Protein AF-A0A7S0Q395-F1 (afdb_monomer_lite)

Radius of gyration: 17.92 Å; chains: 1; bounding box: 39×46×55 Å

InterPro domains:
  IPR015943 WD40/YVTN repeat-like-containing domain superfamily [G3DSA:2.130.10.10] (17-261)
  IPR036322 WD40-repeat-containing domain superfamily [SSF50978] (19-258)

Sequence (261 aa):
PGPAVCPPPRSIEPEWAYAVACADGVRLFSLAGETVRELSSRCIVRSLSAFGSWVAAAGMEGCVELWDVVDPRHASANGGARPYGTLNGYCGSDGYSLSWRSDGGGLAVSGKRAAIFDFTASNPPHPYRPKNTTPARVGQPDTVPRICMNASNGAHLVAWAPCHGPESIECSDSISSKLATVDNEGVVRLWQPHRLPLRKGGNGNPAQPERMKPQFYTFPTQDGMHPSGDAVKACALMWLQEDVFAVAYVTGDIVAWRPGS

Organism: NCBI:txid221442

Structure (mmCIF, N/CA/C/O backbone):
data_AF-A0A7S0Q395-F1
#
_entry.id   AF-A0A7S0Q395-F1
#
loop_
_atom_site.group_PDB
_atom_site.id
_atom_site.type_symbol
_atom_site.label_atom_id
_atom_site.label_alt_id
_atom_site.label_comp_id
_atom_site.label_asym_id
_atom_site.label_entity_id
_atom_site.label_seq_id
_atom_site.pdbx_PDB_ins_code
_atom_site.Cartn_x
_atom_site.Cartn_y
_atom_site.Cartn_z
_atom_site.occupancy
_atom_site.B_iso_or_equiv
_atom_site.auth_seq_id
_atom_site.auth_comp_id
_atom_site.auth_asym_id
_atom_site.auth_atom_id
_atom_site.pdbx_PDB_model_num
ATOM 1 N N . PRO A 1 1 ? 9.979 16.224 1.238 1.00 49.94 1 PRO A N 1
ATOM 2 C CA . PRO A 1 1 ? 8.864 15.286 0.963 1.00 49.94 1 PRO A CA 1
ATOM 3 C C . PRO A 1 1 ? 7.655 15.699 1.806 1.00 49.94 1 PRO A C 1
ATOM 5 O O . PRO A 1 1 ? 7.805 15.847 3.015 1.00 49.94 1 PRO A O 1
ATOM 8 N N . GLY A 1 2 ? 6.521 15.984 1.158 1.00 56.50 2 GLY A N 1
ATOM 9 C CA . GLY A 1 2 ? 5.272 16.289 1.862 1.00 56.50 2 GLY A CA 1
ATOM 10 C C . GLY A 1 2 ? 4.776 15.089 2.682 1.00 56.50 2 GLY A C 1
ATOM 11 O O . GLY A 1 2 ? 5.304 13.984 2.514 1.00 56.50 2 GLY A O 1
ATOM 12 N N . PRO A 1 3 ? 3.807 15.293 3.588 1.00 76.25 3 PRO A N 1
ATOM 13 C CA . PRO A 1 3 ? 3.242 14.201 4.368 1.00 76.25 3 PRO A CA 1
ATOM 14 C C . PRO A 1 3 ? 2.568 13.187 3.439 1.00 76.25 3 PRO A C 1
ATOM 16 O O . PRO A 1 3 ? 1.919 13.564 2.463 1.00 76.25 3 PRO A O 1
ATOM 19 N N . ALA A 1 4 ? 2.732 11.897 3.732 1.00 86.62 4 ALA A N 1
ATOM 20 C CA . ALA A 1 4 ? 1.982 10.860 3.037 1.00 86.62 4 ALA A CA 1
ATOM 21 C C . ALA A 1 4 ? 0.497 10.991 3.380 1.00 86.62 4 ALA A C 1
ATOM 23 O O . ALA A 1 4 ? 0.152 11.217 4.540 1.00 86.62 4 ALA A O 1
ATOM 24 N N . VAL A 1 5 ? -0.365 10.840 2.379 1.00 91.38 5 VAL A N 1
ATOM 25 C CA . VAL A 1 5 ? -1.818 10.939 2.528 1.00 91.38 5 VAL A CA 1
ATOM 26 C C . VAL A 1 5 ? -2.464 9.772 1.798 1.00 91.38 5 VAL A C 1
ATOM 28 O O . VAL A 1 5 ? -2.014 9.405 0.712 1.00 91.38 5 VAL A O 1
ATOM 31 N N . CYS A 1 6 ? -3.523 9.201 2.366 1.00 90.81 6 CYS A N 1
ATOM 32 C CA . CYS A 1 6 ? -4.393 8.283 1.638 1.00 90.81 6 CYS A CA 1
ATOM 33 C C . CYS A 1 6 ? -5.876 8.572 1.921 1.00 90.81 6 CYS A C 1
ATOM 35 O O . CYS A 1 6 ? -6.217 9.060 3.004 1.00 90.81 6 CYS A O 1
ATOM 37 N N . PRO A 1 7 ? -6.767 8.303 0.952 1.00 88.81 7 PRO A N 1
ATOM 38 C CA . PRO A 1 7 ? -8.202 8.353 1.182 1.00 88.81 7 PRO A CA 1
ATOM 39 C C . PRO A 1 7 ? -8.667 7.125 1.980 1.00 88.81 7 PRO A C 1
ATOM 41 O O . PRO A 1 7 ? -7.955 6.116 2.048 1.00 88.81 7 PRO A O 1
ATOM 44 N N . PRO A 1 8 ? -9.880 7.172 2.542 1.00 85.00 8 PRO A N 1
ATOM 45 C CA . PRO A 1 8 ? -10.505 6.017 3.133 1.00 85.00 8 PRO A CA 1
ATOM 46 C C . PRO A 1 8 ? -10.894 4.987 2.073 1.00 85.00 8 PRO A C 1
ATOM 48 O O . PRO A 1 8 ? -11.027 5.300 0.883 1.00 85.00 8 PRO A O 1
ATOM 51 N N . PRO A 1 9 ? -11.096 3.736 2.498 1.00 78.94 9 PRO A N 1
ATOM 52 C CA . PRO A 1 9 ? -11.604 2.700 1.621 1.00 78.94 9 PRO A CA 1
ATOM 53 C C . PRO A 1 9 ? -12.997 3.027 1.094 1.00 78.94 9 PRO A C 1
ATOM 55 O O . PRO A 1 9 ? -13.858 3.521 1.812 1.00 78.94 9 PRO A O 1
ATOM 58 N N . ARG A 1 10 ? -13.234 2.679 -0.173 1.00 67.19 10 ARG A N 1
ATOM 59 C CA . ARG A 1 10 ? -14.468 3.007 -0.906 1.00 67.19 10 ARG A CA 1
ATOM 60 C C . ARG A 1 10 ? -15.721 2.253 -0.439 1.00 67.19 10 ARG A C 1
ATOM 62 O O . ARG A 1 10 ? -16.808 2.587 -0.887 1.00 67.19 10 ARG A O 1
ATOM 69 N N . SER A 1 11 ? -15.580 1.212 0.381 1.00 60.56 11 SER A N 1
ATOM 70 C CA . SER A 1 11 ? -16.654 0.251 0.681 1.00 60.56 11 SER A CA 1
ATOM 71 C C . SER A 1 11 ? -17.349 0.461 2.029 1.00 60.56 11 SER A C 1
ATOM 73 O O . SER A 1 11 ? -18.228 -0.318 2.380 1.00 60.56 11 SER A O 1
ATOM 75 N N . ILE A 1 12 ? -16.940 1.461 2.807 1.00 59.12 12 ILE A N 1
ATOM 76 C CA . ILE A 1 12 ? -17.502 1.782 4.124 1.00 59.12 12 ILE A CA 1
ATOM 77 C C . ILE A 1 12 ? -17.735 3.289 4.112 1.00 59.12 12 ILE A C 1
ATOM 79 O O . ILE A 1 12 ? -16.834 3.990 3.668 1.00 59.12 12 ILE A O 1
ATOM 83 N N . GLU A 1 13 ? -18.893 3.788 4.564 1.00 62.34 13 GLU A N 1
ATOM 84 C CA . GLU A 1 13 ? -19.010 5.203 4.947 1.00 62.34 13 GLU A CA 1
ATOM 85 C C . GLU A 1 13 ? -18.091 5.409 6.149 1.00 62.34 13 GLU A C 1
ATOM 87 O O . GLU A 1 13 ? -18.431 5.010 7.266 1.00 62.34 13 GLU A O 1
ATOM 92 N N . PRO A 1 14 ? -16.864 5.891 5.937 1.00 67.75 14 PRO A N 1
ATOM 93 C CA . PRO A 1 14 ? -15.867 5.847 6.974 1.00 67.75 14 PRO A CA 1
ATOM 94 C C . PRO A 1 14 ? -16.113 7.050 7.877 1.00 67.75 14 PRO A C 1
ATOM 96 O O . PRO A 1 14 ? -16.384 8.153 7.407 1.00 67.75 14 PRO A O 1
ATOM 99 N N . GLU A 1 15 ? -15.941 6.877 9.186 1.00 80.25 15 GLU A N 1
ATOM 100 C CA . GLU A 1 15 ? -15.981 8.004 10.131 1.00 80.25 15 GLU A CA 1
ATOM 101 C C . GLU A 1 15 ? -14.891 9.062 9.836 1.00 80.25 15 GLU A C 1
ATOM 103 O O . GLU A 1 15 ? -14.875 10.130 10.439 1.00 80.25 15 GLU A O 1
ATOM 108 N N . TRP A 1 16 ? -13.978 8.777 8.899 1.00 89.19 16 TRP A N 1
ATOM 109 C CA . TRP A 1 16 ? -12.869 9.617 8.464 1.00 89.19 16 TRP A CA 1
ATOM 110 C C . TRP A 1 16 ? -12.810 9.734 6.929 1.00 89.19 16 TRP A C 1
ATOM 112 O O . TRP A 1 16 ? -13.143 8.809 6.198 1.00 89.19 16 TRP A O 1
ATOM 122 N N . ALA A 1 17 ? -12.347 10.878 6.431 1.00 89.62 17 ALA A N 1
ATOM 123 C CA . ALA A 1 17 ? -12.287 11.251 5.019 1.00 89.62 17 ALA A CA 1
ATOM 124 C C . ALA A 1 17 ? -10.876 11.215 4.412 1.00 89.62 17 ALA A C 1
ATOM 126 O O . ALA A 1 17 ? -10.747 11.149 3.191 1.00 89.62 17 ALA A O 1
ATOM 127 N N . TYR A 1 18 ? -9.816 11.281 5.222 1.00 92.88 18 TYR A N 1
ATOM 128 C CA . TYR A 1 18 ? -8.433 11.079 4.775 1.00 92.88 18 TYR A CA 1
ATOM 129 C C . TYR A 1 18 ? -7.501 10.790 5.959 1.00 92.88 18 TYR A C 1
ATOM 131 O O . TYR A 1 18 ? -7.765 11.189 7.094 1.00 92.88 18 TYR A O 1
ATOM 139 N N . ALA A 1 19 ? -6.405 10.087 5.689 1.00 94.62 19 ALA A N 1
ATOM 140 C CA . ALA A 1 19 ? -5.351 9.805 6.653 1.00 94.62 19 ALA A CA 1
ATOM 141 C C . ALA A 1 19 ? -4.089 10.577 6.278 1.00 94.62 19 ALA A C 1
ATOM 143 O O . ALA A 1 19 ? -3.762 10.679 5.096 1.00 94.62 19 ALA A O 1
ATOM 144 N N . VAL A 1 20 ? -3.363 11.086 7.271 1.00 95.38 20 VAL A N 1
ATOM 145 C CA . VAL A 1 20 ? -2.125 11.848 7.073 1.00 95.38 20 VAL A CA 1
ATOM 146 C C . VAL A 1 20 ? -1.026 11.285 7.959 1.00 95.38 20 VAL A C 1
ATOM 148 O O . VAL A 1 20 ? -1.235 11.045 9.148 1.00 95.38 20 VAL A O 1
ATOM 151 N N . ALA A 1 21 ? 0.160 11.110 7.387 1.00 93.25 21 ALA A N 1
ATOM 152 C CA . ALA A 1 21 ? 1.362 10.790 8.136 1.00 93.25 21 ALA A CA 1
ATOM 153 C C . ALA A 1 21 ? 1.828 12.006 8.949 1.00 93.25 21 ALA A C 1
ATOM 155 O O . ALA A 1 21 ? 2.024 13.102 8.418 1.00 93.25 21 ALA A O 1
ATOM 156 N N . CYS A 1 22 ? 2.036 11.791 10.240 1.00 91.25 22 CYS A N 1
ATOM 157 C CA . CYS A 1 22 ? 2.528 12.753 11.214 1.00 91.25 22 CYS A CA 1
ATOM 158 C C . CYS A 1 22 ? 3.851 12.255 11.821 1.00 91.25 22 CYS A C 1
ATOM 160 O O . CYS A 1 22 ? 4.261 11.114 11.613 1.00 91.25 22 CYS A O 1
ATOM 162 N N . ALA A 1 23 ? 4.548 13.116 12.567 1.00 86.81 23 ALA A N 1
ATOM 163 C CA . ALA A 1 23 ? 5.829 12.757 13.187 1.00 86.81 23 ALA A CA 1
ATOM 164 C C . ALA A 1 23 ? 5.705 11.626 14.233 1.00 86.81 23 ALA A C 1
ATOM 166 O O . ALA A 1 23 ? 6.667 10.905 14.477 1.00 86.81 23 ALA A O 1
ATOM 167 N N . ASP A 1 24 ? 4.523 11.483 14.827 1.00 88.06 24 ASP A N 1
ATOM 168 C CA . ASP A 1 24 ? 4.135 10.527 15.869 1.00 88.06 24 ASP A CA 1
ATOM 169 C C . ASP A 1 24 ? 3.300 9.341 15.339 1.00 88.06 24 ASP A C 1
ATOM 171 O O . ASP A 1 24 ? 2.912 8.453 16.105 1.00 88.06 24 ASP A O 1
ATOM 175 N N . GLY A 1 25 ? 3.043 9.296 14.028 1.00 91.38 25 GLY A N 1
ATOM 176 C CA . GLY A 1 25 ? 2.353 8.194 13.365 1.00 91.38 25 GLY A CA 1
ATOM 177 C C . GLY A 1 25 ? 1.387 8.644 12.288 1.00 91.38 25 GLY A C 1
ATOM 178 O O . GLY A 1 25 ? 1.803 9.238 11.297 1.00 91.38 25 GLY A O 1
ATOM 179 N N . VAL A 1 26 ? 0.111 8.302 12.428 1.00 94.31 26 VAL A N 1
ATOM 180 C CA . VAL A 1 26 ? -0.919 8.596 11.426 1.00 94.31 26 VAL A CA 1
ATOM 181 C C . VAL A 1 26 ? -2.137 9.193 12.113 1.00 94.31 26 VAL A C 1
ATOM 183 O O . VAL A 1 26 ? -2.591 8.684 13.134 1.00 94.31 26 VAL A O 1
ATOM 186 N N . ARG A 1 27 ? -2.698 10.256 11.543 1.00 94.06 27 ARG A N 1
ATOM 187 C CA . ARG A 1 27 ? -3.975 10.827 11.986 1.00 94.06 27 ARG A CA 1
ATOM 188 C C . ARG A 1 27 ? -5.043 10.608 10.931 1.00 94.06 27 ARG A C 1
ATOM 190 O O . ARG A 1 27 ? -4.789 10.819 9.746 1.00 94.06 27 ARG A O 1
ATOM 197 N N . LEU A 1 28 ? -6.224 10.191 11.373 1.00 93.50 28 LEU A N 1
ATOM 198 C CA . LEU A 1 28 ? -7.424 10.087 10.551 1.00 93.50 28 LEU A CA 1
ATOM 199 C C . LEU A 1 28 ? -8.263 11.338 10.779 1.00 93.50 28 LEU A C 1
ATOM 201 O O . LEU A 1 28 ? -8.543 11.681 11.928 1.00 93.50 28 LEU A O 1
ATOM 205 N N . PHE A 1 29 ? -8.659 12.001 9.702 1.00 93.19 29 PHE A N 1
ATOM 206 C CA . PHE A 1 29 ? -9.406 13.253 9.750 1.00 93.19 29 PHE A CA 1
ATOM 207 C C . PHE A 1 29 ? -10.795 13.097 9.154 1.00 93.19 29 PHE A C 1
ATOM 209 O O . PHE A 1 29 ? -10.963 12.347 8.197 1.00 93.19 29 PHE A O 1
ATOM 216 N N . SER A 1 30 ? -11.774 13.830 9.676 1.00 91.38 30 SER A N 1
ATOM 217 C CA . SER A 1 30 ? -13.093 13.993 9.061 1.00 91.38 30 SER A CA 1
ATOM 218 C C . SER A 1 30 ? -13.012 14.905 7.831 1.00 91.38 30 SER A C 1
ATOM 220 O O . SER A 1 30 ? -11.994 15.553 7.582 1.00 91.38 30 SER A O 1
ATOM 222 N N . LEU A 1 31 ? -14.102 15.008 7.065 1.00 89.56 31 LEU A N 1
ATOM 223 C CA . LEU A 1 31 ? -14.166 15.944 5.934 1.00 89.56 31 LEU A CA 1
ATOM 224 C C . LEU A 1 31 ? -14.051 17.413 6.385 1.00 89.56 31 LEU A C 1
ATOM 226 O O . LEU A 1 31 ? -13.569 18.252 5.630 1.00 89.56 31 LEU A O 1
ATOM 230 N N . ALA A 1 32 ? -14.452 17.711 7.625 1.00 91.00 32 ALA A N 1
ATOM 231 C CA . ALA A 1 32 ? -14.303 19.029 8.240 1.00 91.00 32 ALA A CA 1
ATOM 232 C C . ALA A 1 32 ? -12.865 19.313 8.728 1.00 91.00 32 ALA A C 1
ATOM 234 O O . ALA A 1 32 ? -12.579 20.423 9.169 1.00 91.00 32 ALA A O 1
ATOM 235 N N . GLY A 1 33 ? -11.959 18.330 8.645 1.00 90.31 33 GLY A N 1
ATOM 236 C CA . GLY A 1 33 ? -10.567 18.454 9.078 1.00 90.31 33 GLY A CA 1
ATOM 237 C C . GLY A 1 33 ? -10.342 18.210 10.570 1.00 90.31 33 GLY A C 1
ATOM 238 O O . GLY A 1 33 ? -9.271 18.520 11.087 1.00 90.31 33 GLY A O 1
ATOM 239 N N . GLU A 1 34 ? -11.323 17.641 11.269 1.00 92.38 34 GLU A N 1
ATOM 240 C CA . GLU A 1 34 ? -11.196 17.278 12.681 1.00 92.38 34 GLU A CA 1
ATOM 241 C C . GLU A 1 34 ? -10.500 15.926 12.822 1.00 92.38 34 GLU A C 1
ATOM 243 O O . GLU A 1 34 ? -10.780 15.001 12.059 1.00 92.38 34 GLU A O 1
ATOM 248 N N . THR A 1 35 ? -9.607 15.784 13.803 1.00 92.69 35 THR A N 1
ATOM 249 C CA . THR A 1 35 ? -8.971 14.493 14.091 1.00 92.69 35 THR A CA 1
ATOM 250 C C . THR A 1 35 ? -10.004 13.528 14.668 1.00 92.69 35 THR A C 1
ATOM 252 O O . THR A 1 35 ? -10.466 13.700 15.792 1.00 92.69 35 THR A O 1
ATOM 255 N N . VAL A 1 36 ? -10.323 12.481 13.912 1.00 91.19 36 VAL A N 1
ATOM 256 C CA . VAL A 1 36 ? -11.233 11.397 14.312 1.00 91.19 36 VAL A CA 1
ATOM 257 C C . VAL A 1 36 ? -10.481 10.358 15.137 1.00 91.19 36 VAL A C 1
ATOM 259 O O . VAL A 1 36 ? -11.011 9.802 16.098 1.00 91.19 36 VAL A O 1
ATOM 262 N N . ARG A 1 37 ? -9.229 10.070 14.759 1.00 90.62 37 ARG A N 1
ATOM 263 C CA . ARG A 1 37 ? -8.403 9.073 15.445 1.00 90.62 37 ARG A CA 1
ATOM 264 C C . ARG A 1 37 ? -6.916 9.323 15.256 1.00 90.62 37 ARG A C 1
ATOM 266 O O . ARG A 1 37 ? -6.476 9.704 14.174 1.00 90.62 37 ARG A O 1
ATOM 273 N N . GLU A 1 38 ? -6.142 9.006 16.287 1.00 92.44 38 GLU A N 1
ATOM 274 C CA . GLU A 1 38 ? -4.683 8.965 16.229 1.00 92.44 38 GLU A CA 1
ATOM 275 C C . GLU A 1 38 ? -4.190 7.517 16.259 1.00 92.44 38 GLU A C 1
ATOM 277 O O . GLU A 1 38 ? -4.616 6.712 17.089 1.00 92.44 38 GLU A O 1
ATOM 282 N N . LEU A 1 39 ? -3.294 7.183 15.339 1.00 92.94 39 LEU A N 1
ATOM 283 C CA . LEU A 1 39 ? -2.652 5.884 15.207 1.00 92.94 39 LEU A CA 1
ATOM 284 C C . LEU A 1 39 ? -1.167 6.080 15.518 1.00 92.94 39 LEU A C 1
ATOM 286 O O . LEU A 1 39 ? -0.419 6.653 14.723 1.00 92.94 39 LEU A O 1
ATOM 290 N N . SER A 1 40 ? -0.743 5.648 16.700 1.00 91.50 40 SER A N 1
ATOM 291 C CA . SER A 1 40 ? 0.634 5.843 17.146 1.00 91.50 40 SER A CA 1
ATOM 292 C C . SER A 1 40 ? 1.572 4.915 16.381 1.00 91.50 40 SER A C 1
ATOM 294 O O . SER A 1 40 ? 1.372 3.698 16.375 1.00 91.50 40 SER A O 1
ATOM 296 N N . SER A 1 41 ? 2.627 5.486 15.805 1.00 89.75 41 SER A N 1
ATOM 297 C CA . SER A 1 41 ? 3.701 4.750 15.138 1.00 89.75 41 SER A CA 1
ATOM 298 C C . SER A 1 41 ? 5.009 4.932 15.891 1.00 89.75 41 SER A C 1
ATOM 300 O O . SER A 1 41 ? 5.249 5.967 16.513 1.00 89.75 41 SER A O 1
ATOM 302 N N . ARG A 1 42 ? 5.890 3.932 15.819 1.00 88.19 42 ARG A N 1
ATOM 303 C CA . ARG A 1 42 ? 7.299 4.114 16.218 1.00 88.19 42 ARG A CA 1
ATOM 304 C C . ARG A 1 42 ? 8.213 4.405 15.033 1.00 88.19 42 ARG A C 1
ATOM 306 O O . ARG A 1 42 ? 9.409 4.603 15.227 1.00 88.19 42 ARG A O 1
ATOM 313 N N . CYS A 1 43 ? 7.658 4.417 13.830 1.00 86.75 43 CYS A N 1
ATOM 314 C CA . CYS A 1 43 ? 8.374 4.664 12.600 1.00 86.75 43 CYS A CA 1
ATOM 315 C C . CYS A 1 43 ? 8.041 6.045 12.039 1.00 86.75 43 CYS A C 1
ATOM 317 O O . CYS A 1 43 ? 6.932 6.555 12.177 1.00 86.75 43 CYS A O 1
ATOM 319 N N . ILE A 1 44 ? 8.995 6.625 11.313 1.00 89.25 44 ILE A N 1
ATOM 320 C CA . ILE A 1 44 ? 8.724 7.801 10.487 1.00 89.25 44 ILE A CA 1
ATOM 321 C C . ILE A 1 44 ? 7.960 7.321 9.256 1.00 89.25 44 ILE A C 1
ATOM 323 O O . ILE A 1 44 ? 8.560 6.707 8.373 1.00 89.25 44 ILE A O 1
ATOM 327 N N . VAL A 1 45 ? 6.653 7.581 9.206 1.00 91.12 45 VAL A N 1
ATOM 328 C CA . VAL A 1 45 ? 5.772 7.143 8.115 1.00 91.12 45 VAL A CA 1
ATOM 329 C C . VAL A 1 45 ? 6.054 7.922 6.825 1.00 91.12 45 VAL A C 1
ATOM 331 O O . VAL A 1 45 ? 6.223 9.142 6.824 1.00 91.12 45 VAL A O 1
ATOM 334 N N . ARG A 1 46 ? 6.115 7.196 5.707 1.00 90.62 46 ARG A N 1
ATOM 335 C CA . ARG A 1 46 ? 6.510 7.686 4.376 1.00 90.62 46 ARG A CA 1
ATOM 336 C C . ARG A 1 46 ? 5.484 7.399 3.290 1.00 90.62 46 ARG A C 1
ATOM 338 O O . ARG A 1 46 ? 5.436 8.135 2.309 1.00 90.62 46 ARG A O 1
ATOM 345 N N . SER A 1 47 ? 4.662 6.373 3.478 1.00 92.12 47 SER A N 1
ATOM 346 C CA . SER A 1 47 ? 3.577 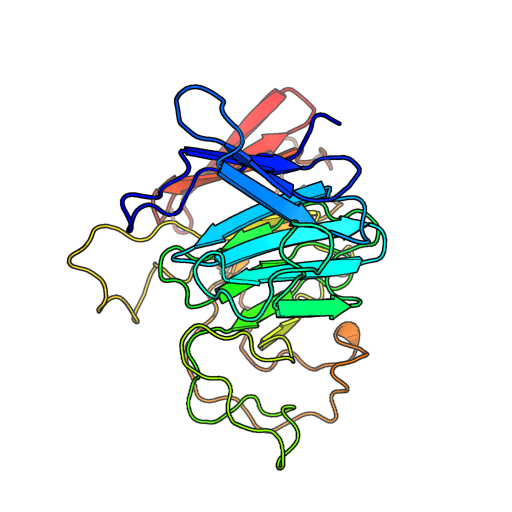6.014 2.571 1.00 92.12 47 SER A CA 1
ATOM 347 C C . SER A 1 47 ? 2.401 5.446 3.359 1.00 92.12 47 SER A C 1
ATOM 349 O O . SER A 1 47 ? 2.601 4.831 4.408 1.00 92.12 47 SER A O 1
ATOM 351 N N . LEU A 1 48 ? 1.190 5.659 2.847 1.00 94.00 48 LEU A N 1
ATOM 352 C CA . LEU A 1 48 ? -0.063 5.207 3.440 1.00 94.00 48 LEU A CA 1
ATOM 353 C C . LEU A 1 48 ? -0.934 4.533 2.385 1.00 94.00 48 LEU A C 1
ATOM 355 O O . LEU A 1 48 ? -0.965 4.953 1.231 1.00 94.00 48 LEU A O 1
ATOM 359 N N . SER A 1 49 ? -1.687 3.524 2.804 1.00 92.56 49 SER A N 1
ATOM 360 C CA . SER A 1 49 ? -2.727 2.894 1.992 1.00 92.56 49 SER A CA 1
ATOM 361 C C . SER A 1 49 ? -3.804 2.317 2.909 1.00 92.56 49 SER A C 1
ATOM 363 O O . SER A 1 49 ? -3.487 1.877 4.013 1.00 92.56 49 SER A O 1
ATOM 365 N N . ALA A 1 50 ? -5.065 2.303 2.477 1.00 90.75 50 ALA A N 1
ATOM 366 C CA . ALA A 1 50 ? -6.176 1.820 3.295 1.00 90.75 50 ALA A CA 1
ATOM 367 C C . ALA A 1 50 ? -7.129 0.909 2.508 1.00 90.75 50 ALA A C 1
ATOM 369 O O . ALA A 1 50 ? -7.384 1.135 1.324 1.00 90.75 50 ALA A O 1
ATOM 370 N N . PHE A 1 51 ? -7.664 -0.109 3.182 1.00 86.62 51 PHE A N 1
ATOM 371 C CA . PHE A 1 51 ? -8.682 -1.019 2.657 1.00 86.62 51 PHE A CA 1
ATOM 372 C C . PHE A 1 51 ? -9.606 -1.512 3.782 1.00 86.62 51 PHE A C 1
ATOM 374 O O . PHE A 1 51 ? -9.123 -1.991 4.803 1.00 86.62 51 PHE A O 1
ATOM 381 N N . GLY A 1 52 ? -10.930 -1.468 3.600 1.00 84.31 52 GLY A N 1
ATOM 382 C CA . GLY A 1 52 ? -11.892 -1.883 4.629 1.00 84.31 52 GLY A CA 1
ATOM 383 C C . GLY A 1 52 ? -11.685 -1.152 5.964 1.00 84.31 52 GLY A C 1
ATOM 384 O O . GLY A 1 52 ? -11.744 0.066 6.028 1.00 84.31 52 GLY A O 1
ATOM 385 N N . SER A 1 53 ? -11.421 -1.870 7.051 1.00 85.62 53 SER A N 1
ATOM 386 C CA . SER A 1 53 ? -11.038 -1.242 8.326 1.00 85.62 53 SER A CA 1
ATOM 387 C C . SER A 1 53 ? -9.526 -1.080 8.502 1.00 85.62 53 SER A C 1
ATOM 389 O O . SER A 1 53 ? -9.071 -0.633 9.550 1.00 85.62 53 SER A O 1
ATOM 391 N N . TRP A 1 54 ? -8.720 -1.438 7.507 1.00 88.81 54 TRP A N 1
ATOM 392 C CA . TRP A 1 54 ? -7.272 -1.441 7.628 1.00 88.81 54 TRP A CA 1
ATOM 393 C C . TRP A 1 54 ? -6.646 -0.160 7.111 1.00 88.81 54 TRP A C 1
ATOM 395 O O . TRP A 1 54 ? -6.903 0.274 5.988 1.00 88.81 54 TRP A O 1
ATOM 405 N N . VAL A 1 55 ? -5.733 0.381 7.909 1.00 92.38 55 VAL A N 1
ATOM 406 C CA . VAL A 1 55 ? -4.741 1.365 7.478 1.00 92.38 55 VAL A CA 1
ATOM 407 C C . VAL A 1 55 ? -3.375 0.691 7.528 1.00 92.38 55 VAL A C 1
ATOM 409 O O . VAL A 1 55 ? -3.031 0.033 8.508 1.00 92.38 55 VAL A O 1
ATOM 412 N N . ALA A 1 56 ? -2.603 0.840 6.457 1.00 92.88 56 ALA A N 1
ATOM 413 C CA . ALA A 1 56 ? -1.223 0.396 6.361 1.00 92.88 56 ALA A CA 1
ATOM 414 C C . ALA A 1 56 ? -0.302 1.604 6.201 1.00 92.88 56 ALA A C 1
ATOM 416 O O . ALA A 1 56 ? -0.573 2.490 5.386 1.00 92.88 56 ALA A O 1
ATOM 417 N N . ALA A 1 57 ? 0.804 1.604 6.938 1.00 93.00 57 ALA A N 1
ATOM 418 C CA . ALA A 1 57 ? 1.850 2.609 6.830 1.00 93.00 57 ALA A CA 1
ATOM 419 C C . ALA A 1 57 ? 3.204 1.949 6.605 1.00 93.00 57 ALA A C 1
ATOM 421 O O . ALA A 1 57 ? 3.564 1.011 7.313 1.00 93.00 57 ALA A O 1
ATOM 422 N N . ALA A 1 58 ? 3.966 2.463 5.645 1.00 90.38 58 ALA A N 1
ATOM 423 C CA . ALA A 1 58 ? 5.362 2.097 5.459 1.00 90.38 58 ALA A CA 1
ATOM 424 C C . ALA A 1 58 ? 6.201 3.228 6.016 1.00 90.38 58 ALA A C 1
ATOM 426 O O . ALA A 1 58 ? 5.975 4.400 5.691 1.00 90.38 58 ALA A O 1
ATOM 427 N N . GLY A 1 59 ? 7.150 2.869 6.865 1.00 87.25 59 GLY A N 1
ATOM 428 C CA . GLY A 1 59 ? 8.065 3.807 7.476 1.00 87.25 59 GLY A CA 1
ATOM 429 C C . GLY A 1 59 ? 9.505 3.595 7.041 1.00 87.25 59 GLY A C 1
ATOM 430 O O . GLY A 1 59 ? 9.838 2.682 6.284 1.00 87.25 59 GLY A O 1
ATOM 431 N N . MET A 1 60 ? 10.376 4.465 7.542 1.00 83.88 60 MET A N 1
ATOM 432 C CA . MET A 1 60 ? 11.822 4.242 7.494 1.00 83.88 60 MET A CA 1
ATOM 433 C C . MET A 1 60 ? 12.207 2.921 8.184 1.00 83.88 60 MET A C 1
ATOM 435 O O . MET A 1 60 ? 11.411 2.327 8.908 1.00 83.88 60 MET A O 1
ATOM 439 N N . GLU A 1 61 ? 13.433 2.449 7.955 1.00 78.19 61 GLU A N 1
ATOM 440 C CA . GLU A 1 61 ? 13.956 1.194 8.535 1.00 78.19 61 GLU A CA 1
ATOM 441 C C . GLU A 1 61 ? 13.211 -0.086 8.115 1.00 78.19 61 GLU A C 1
ATOM 443 O O . GLU A 1 61 ? 13.370 -1.152 8.712 1.00 78.19 61 GLU A O 1
ATOM 448 N N . GLY A 1 62 ? 12.420 -0.021 7.044 1.00 79.56 62 GLY A N 1
ATOM 449 C CA . GLY A 1 62 ? 11.813 -1.213 6.467 1.00 79.56 62 GLY A CA 1
ATOM 450 C C . GLY A 1 62 ? 10.593 -1.747 7.221 1.00 79.56 62 GLY A C 1
ATOM 451 O O . GLY A 1 62 ? 10.215 -2.904 7.001 1.00 79.56 62 GLY A O 1
ATOM 452 N N . CYS A 1 63 ? 9.998 -0.947 8.111 1.00 86.06 63 CYS A N 1
ATOM 453 C CA . CYS A 1 63 ? 8.800 -1.317 8.857 1.00 86.06 63 CYS A CA 1
ATOM 454 C C . CYS A 1 63 ? 7.515 -1.038 8.061 1.00 86.06 63 CYS A C 1
ATOM 456 O O . CYS A 1 63 ? 7.317 0.040 7.498 1.00 86.06 63 CYS A O 1
ATOM 458 N N . VAL A 1 64 ? 6.598 -2.002 8.084 1.00 89.69 64 VAL A N 1
ATOM 459 C CA . VAL A 1 64 ? 5.203 -1.805 7.687 1.00 89.69 64 VAL A CA 1
ATOM 460 C C . VAL A 1 64 ? 4.327 -2.037 8.907 1.00 89.69 64 VAL A C 1
ATOM 462 O O . VAL A 1 64 ? 4.326 -3.125 9.481 1.00 89.69 64 VAL A O 1
ATOM 465 N N . GLU A 1 65 ? 3.600 -1.012 9.323 1.00 91.81 65 GLU A N 1
ATOM 466 C CA . GLU A 1 65 ? 2.656 -1.067 10.434 1.00 91.81 65 GLU A CA 1
ATOM 467 C C . GLU A 1 65 ? 1.223 -1.147 9.905 1.00 91.81 65 GLU A C 1
ATOM 469 O O . GLU A 1 65 ? 0.874 -0.522 8.901 1.00 91.81 65 GLU A O 1
ATOM 474 N N . LEU A 1 66 ? 0.405 -1.959 10.572 1.00 91.94 66 LEU A N 1
ATOM 475 C CA . LEU A 1 66 ? -0.981 -2.215 10.202 1.00 91.94 66 LEU A CA 1
ATOM 476 C C . LEU A 1 66 ? -1.889 -1.903 11.387 1.00 91.94 66 LEU A C 1
ATOM 478 O O . LEU A 1 66 ? -1.641 -2.395 12.488 1.00 91.94 66 LEU A O 1
ATOM 482 N N . TRP A 1 67 ? -2.958 -1.149 11.154 1.00 91.69 67 TRP A N 1
ATOM 483 C CA . TRP A 1 67 ? -4.007 -0.879 12.137 1.00 91.69 67 TRP A CA 1
ATOM 484 C C . TRP A 1 67 ? -5.341 -1.368 11.607 1.00 91.69 67 TRP A C 1
ATOM 486 O O . TRP A 1 67 ? -5.710 -1.027 10.487 1.00 91.69 67 TRP A O 1
ATOM 496 N N . ASP A 1 68 ? -6.071 -2.097 12.443 1.00 89.00 68 ASP A N 1
ATOM 497 C CA . ASP A 1 68 ? -7.505 -2.288 12.269 1.00 89.00 68 ASP A CA 1
ATOM 498 C C . ASP A 1 68 ? -8.222 -1.149 13.009 1.00 89.00 68 ASP A C 1
ATOM 500 O O . ASP A 1 68 ? -8.264 -1.117 14.241 1.00 89.00 68 ASP A O 1
ATOM 504 N N . VAL A 1 69 ? -8.731 -0.167 12.265 1.00 86.00 69 VAL A N 1
ATOM 505 C CA . VAL A 1 69 ? -9.301 1.067 12.823 1.00 86.00 69 VAL A CA 1
ATOM 506 C C . VAL A 1 69 ? -10.704 0.873 13.391 1.00 86.00 69 VAL A C 1
ATOM 508 O O . VAL A 1 69 ? -11.270 1.826 13.913 1.00 86.00 69 VAL A O 1
ATOM 511 N N . VAL A 1 70 ? -11.276 -0.330 13.355 1.00 81.69 70 VAL A N 1
ATOM 512 C CA . VAL A 1 70 ? -12.531 -0.618 14.074 1.00 81.69 70 VAL A CA 1
ATOM 513 C C . VAL A 1 70 ? -12.325 -1.526 15.281 1.00 81.69 70 VAL A C 1
ATOM 515 O O . VAL A 1 70 ? -13.236 -1.651 16.093 1.00 81.69 70 VAL A O 1
ATOM 518 N N . ASP A 1 71 ? -11.138 -2.118 15.454 1.00 78.19 71 ASP A N 1
ATOM 519 C CA . ASP A 1 71 ? -10.849 -3.000 16.585 1.00 78.19 71 ASP A CA 1
ATOM 520 C C . ASP A 1 71 ? -10.408 -2.201 17.830 1.00 78.19 71 ASP A C 1
ATOM 522 O O . ASP A 1 71 ? -9.276 -1.705 17.884 1.00 78.19 71 ASP A O 1
ATOM 526 N N . PRO A 1 72 ? -11.243 -2.107 18.884 1.00 69.19 72 PRO A N 1
ATOM 527 C CA . PRO A 1 72 ? -10.905 -1.345 20.084 1.00 69.19 72 PRO A CA 1
ATOM 528 C C . PRO A 1 72 ? -9.794 -1.997 20.920 1.00 69.19 72 PRO A C 1
ATOM 530 O O . PRO A 1 72 ? -9.220 -1.344 21.792 1.00 69.19 72 PRO A O 1
ATOM 533 N N . ARG A 1 73 ? -9.451 -3.272 20.673 1.00 74.81 73 ARG A N 1
ATOM 534 C CA . ARG A 1 73 ? -8.469 -4.024 21.479 1.00 74.81 73 ARG A CA 1
ATOM 535 C C . ARG A 1 73 ? -7.039 -3.497 21.357 1.00 74.81 73 ARG A C 1
ATOM 537 O O . ARG A 1 73 ? -6.193 -3.875 22.162 1.00 74.81 73 ARG A O 1
ATOM 544 N N . HIS A 1 74 ? -6.772 -2.629 20.383 1.00 70.94 74 HIS A N 1
ATOM 545 C CA . HIS A 1 74 ? -5.451 -2.048 20.139 1.00 70.94 74 HIS A CA 1
ATOM 546 C C . HIS A 1 74 ? -5.344 -0.577 20.573 1.00 70.94 74 HIS A C 1
ATOM 548 O O . HIS A 1 74 ? -4.378 0.101 20.221 1.00 70.94 74 HIS A O 1
ATOM 554 N N . ALA A 1 75 ? -6.295 -0.068 21.363 1.00 70.38 75 ALA A N 1
ATOM 555 C CA . ALA A 1 75 ? -6.182 1.253 21.978 1.00 70.38 75 ALA A CA 1
ATOM 556 C C . ALA A 1 75 ? -4.961 1.328 22.925 1.00 70.38 75 ALA A C 1
ATOM 558 O O . ALA A 1 75 ? -4.748 0.444 23.757 1.00 70.38 75 ALA A O 1
ATOM 559 N N . SER A 1 76 ? -4.131 2.371 22.806 1.00 65.81 76 SER A N 1
ATOM 560 C CA . SER A 1 76 ? -3.058 2.652 23.771 1.00 65.81 76 SER A CA 1
ATOM 561 C C . SER A 1 76 ? -3.616 3.342 25.009 1.00 65.81 76 SER A C 1
ATOM 563 O O . SER A 1 76 ? -4.554 4.133 24.925 1.00 65.81 76 SER A O 1
ATOM 565 N N . ALA A 1 77 ? -2.941 3.149 26.143 1.00 56.72 77 ALA A N 1
ATOM 566 C CA . ALA A 1 77 ? -3.192 3.893 27.378 1.00 56.72 77 ALA A CA 1
ATOM 567 C C . ALA A 1 77 ? -3.057 5.421 27.207 1.00 56.72 77 ALA A C 1
ATOM 569 O O . ALA A 1 77 ? -3.647 6.176 27.970 1.00 56.72 77 ALA A O 1
ATOM 570 N N . ASN A 1 78 ? -2.318 5.872 26.186 1.00 60.97 78 ASN A N 1
ATOM 571 C CA . ASN A 1 78 ? -2.091 7.290 25.890 1.00 60.97 78 ASN A CA 1
ATOM 572 C C . ASN A 1 78 ? -3.107 7.870 24.881 1.00 60.97 78 ASN A C 1
ATOM 574 O O . ASN A 1 78 ? -2.870 8.942 24.339 1.00 60.97 78 ASN A O 1
ATOM 578 N N . GLY A 1 79 ? -4.193 7.153 24.570 1.00 62.59 79 GLY A N 1
ATOM 579 C CA . GLY A 1 79 ? -5.270 7.622 23.686 1.00 62.59 79 GLY A CA 1
ATOM 580 C C . GLY A 1 79 ? -5.107 7.300 22.193 1.00 62.59 79 GLY A C 1
ATOM 581 O O . GLY A 1 79 ? -6.111 7.209 21.495 1.00 62.59 79 GLY A O 1
ATOM 582 N N . GLY A 1 80 ? -3.888 7.050 21.695 1.00 73.81 80 GLY A N 1
ATOM 583 C CA . GLY A 1 80 ? -3.655 6.635 20.298 1.00 73.81 80 GLY A CA 1
ATOM 584 C C . GLY A 1 80 ? -3.756 5.118 20.082 1.00 73.81 80 GLY A C 1
ATOM 585 O O . GLY A 1 80 ? -3.346 4.345 20.938 1.00 73.81 80 GLY A O 1
ATOM 586 N N . ALA A 1 81 ? -4.265 4.629 18.952 1.00 84.31 81 ALA A N 1
ATOM 587 C CA . ALA A 1 81 ? -4.280 3.188 18.667 1.00 84.31 81 ALA A CA 1
ATOM 588 C C . ALA A 1 81 ? -2.881 2.687 18.257 1.00 84.31 81 ALA A C 1
ATOM 590 O O . ALA A 1 81 ? -2.225 3.274 17.395 1.00 84.31 81 ALA A O 1
ATOM 591 N N . ARG A 1 82 ? -2.411 1.592 18.865 1.00 88.38 82 ARG A N 1
ATOM 592 C CA . ARG A 1 82 ? -1.153 0.922 18.489 1.00 88.38 82 ARG A CA 1
ATOM 593 C C . ARG A 1 82 ? -1.387 0.026 17.270 1.00 88.38 82 ARG A C 1
ATOM 595 O O . ARG A 1 82 ? -2.516 -0.425 17.067 1.00 88.38 82 ARG A O 1
ATOM 602 N N . PRO A 1 83 ? -0.348 -0.264 16.471 1.00 89.06 83 PRO A N 1
ATOM 603 C CA . PRO A 1 83 ? -0.497 -1.180 15.352 1.00 89.06 83 PRO A CA 1
ATOM 604 C C . PRO A 1 83 ? -0.916 -2.569 15.842 1.00 89.06 83 PRO A C 1
ATOM 606 O O . PRO A 1 83 ? -0.396 -3.074 16.840 1.00 89.06 83 PRO A O 1
ATOM 609 N N . TYR A 1 84 ? -1.828 -3.190 15.097 1.00 87.31 84 TYR A N 1
ATOM 610 C CA . TYR A 1 84 ? -2.187 -4.603 15.211 1.00 87.31 84 TYR A CA 1
ATOM 611 C C . TYR A 1 84 ? -0.947 -5.490 15.044 1.00 87.31 84 TYR A C 1
ATOM 613 O O . TYR A 1 84 ? -0.745 -6.465 15.766 1.00 87.31 84 TYR A O 1
ATOM 621 N N . GLY A 1 85 ? -0.089 -5.133 14.087 1.00 86.25 85 GLY A N 1
ATOM 622 C CA . GLY A 1 85 ? 1.161 -5.828 13.830 1.00 86.25 85 GLY A CA 1
ATOM 623 C C . GLY A 1 85 ? 2.150 -4.962 13.064 1.00 86.25 85 GLY A C 1
ATOM 624 O O . GLY A 1 85 ? 1.766 -4.063 12.314 1.00 86.25 85 GLY A O 1
ATOM 625 N N . THR A 1 86 ? 3.432 -5.266 13.253 1.00 86.69 86 THR A N 1
ATOM 626 C CA . THR A 1 86 ? 4.541 -4.635 12.534 1.00 86.69 86 THR A CA 1
ATOM 627 C C . THR A 1 86 ? 5.304 -5.698 11.753 1.00 86.69 86 THR A C 1
ATOM 629 O O . THR A 1 86 ? 5.815 -6.662 12.327 1.00 86.69 86 THR A O 1
ATOM 632 N N . LEU A 1 87 ? 5.395 -5.512 10.442 1.00 82.50 87 LEU A N 1
ATOM 633 C CA . LEU A 1 87 ? 6.139 -6.355 9.516 1.00 82.50 87 LEU A CA 1
ATOM 634 C C . LEU A 1 87 ? 7.495 -5.687 9.263 1.00 82.50 87 LEU A C 1
ATOM 636 O O . LEU A 1 87 ? 7.566 -4.637 8.631 1.00 82.50 87 LEU A O 1
ATOM 640 N N . ASN A 1 88 ? 8.575 -6.272 9.781 1.00 80.88 88 ASN A N 1
ATOM 641 C CA . ASN A 1 88 ? 9.912 -5.677 9.707 1.00 80.88 88 ASN A CA 1
ATOM 642 C C . ASN A 1 88 ? 10.729 -6.239 8.539 1.00 80.88 88 ASN A C 1
ATOM 644 O O . ASN A 1 88 ? 10.749 -7.449 8.321 1.00 80.88 88 ASN A O 1
ATOM 648 N N . GLY A 1 89 ? 11.467 -5.365 7.852 1.00 72.44 89 GLY A N 1
ATOM 649 C CA . GLY A 1 89 ? 12.438 -5.736 6.821 1.00 72.44 89 GLY A CA 1
ATOM 650 C C . GLY A 1 89 ? 11.852 -5.947 5.423 1.00 72.44 89 GLY A C 1
ATOM 651 O O . GLY A 1 89 ? 12.515 -6.584 4.601 1.00 72.44 89 GLY A O 1
ATOM 652 N N . TYR A 1 90 ? 10.642 -5.436 5.160 1.00 68.50 90 TYR A N 1
ATOM 653 C CA . TYR A 1 90 ? 9.903 -5.667 3.910 1.00 68.50 90 TYR A CA 1
ATOM 654 C C . TYR A 1 90 ? 9.650 -4.407 3.075 1.00 68.50 90 TYR A C 1
ATOM 656 O O . TYR A 1 90 ? 9.467 -4.535 1.866 1.00 68.50 90 TYR A O 1
ATOM 664 N N . CYS A 1 91 ? 9.715 -3.201 3.655 1.00 68.19 91 CYS A N 1
ATOM 665 C CA . CYS A 1 91 ? 9.956 -2.002 2.852 1.00 68.19 91 CYS A CA 1
ATOM 666 C C . CYS A 1 91 ? 11.459 -1.695 2.793 1.00 68.19 91 CYS A C 1
ATOM 668 O O . CYS A 1 91 ? 12.251 -2.193 3.596 1.00 68.19 91 CYS A O 1
ATOM 670 N N . GLY A 1 92 ? 11.899 -0.937 1.791 1.00 62.38 92 GLY A N 1
ATOM 671 C CA . GLY A 1 92 ? 13.250 -0.377 1.813 1.00 62.38 92 GLY A CA 1
ATOM 672 C C . GLY A 1 92 ? 13.425 0.510 3.050 1.00 62.38 92 GLY A C 1
ATOM 673 O O . GLY A 1 92 ? 12.454 0.855 3.724 1.00 62.38 92 GLY A O 1
ATOM 674 N N . SER A 1 93 ? 14.653 0.943 3.340 1.00 60.94 93 SER A N 1
ATOM 675 C CA . SER A 1 93 ? 14.927 1.922 4.412 1.00 60.94 93 SER A CA 1
ATOM 676 C C . SER A 1 93 ? 14.235 3.281 4.196 1.00 60.94 93 SER A C 1
ATOM 678 O O . SER A 1 93 ? 14.312 4.171 5.035 1.00 60.94 93 SER A O 1
ATOM 680 N N . ASP A 1 94 ? 13.572 3.448 3.060 1.00 67.00 94 ASP A N 1
ATOM 681 C CA . ASP A 1 94 ? 12.990 4.668 2.526 1.00 67.00 94 ASP A CA 1
ATOM 682 C C . ASP A 1 94 ? 11.450 4.722 2.584 1.00 67.00 94 ASP A C 1
ATOM 684 O O . ASP A 1 94 ? 10.887 5.815 2.471 1.00 67.00 94 ASP A O 1
ATOM 688 N N . GLY A 1 95 ? 10.773 3.580 2.776 1.00 66.69 95 GLY A N 1
ATOM 689 C CA . GLY A 1 95 ? 9.315 3.481 2.923 1.00 66.69 95 GLY A CA 1
ATOM 690 C C . GLY A 1 95 ? 8.508 4.043 1.742 1.00 66.69 95 GLY A C 1
ATOM 691 O O . GLY A 1 95 ? 7.438 4.609 1.955 1.00 66.69 95 GLY A O 1
ATOM 692 N N . TYR A 1 96 ? 9.026 3.962 0.510 1.00 80.44 96 TYR A N 1
ATOM 693 C CA . TYR A 1 96 ? 8.547 4.794 -0.605 1.00 80.44 96 TYR A CA 1
ATOM 694 C C . TYR A 1 96 ? 7.088 4.586 -1.031 1.00 80.44 96 TYR A C 1
ATOM 696 O O . TYR A 1 96 ? 6.409 5.569 -1.327 1.00 80.44 96 TYR A O 1
ATOM 704 N N . SER A 1 97 ? 6.604 3.346 -1.123 1.00 87.12 97 SER A N 1
ATOM 705 C CA . SER A 1 97 ? 5.295 3.085 -1.726 1.00 87.12 97 SER A CA 1
ATOM 706 C C . SER A 1 97 ? 4.626 1.836 -1.152 1.00 87.12 97 SER A C 1
ATOM 708 O O . SER A 1 97 ? 5.236 0.774 -1.010 1.00 87.12 97 SER A O 1
ATOM 710 N N . LEU A 1 98 ? 3.342 1.986 -0.835 1.00 90.69 98 LEU A N 1
ATOM 711 C CA . LEU A 1 98 ? 2.417 0.925 -0.466 1.00 90.69 98 LEU A CA 1
ATOM 712 C C . LEU A 1 98 ? 1.196 0.977 -1.374 1.00 90.69 98 LEU A C 1
ATOM 714 O O . LEU A 1 98 ? 0.721 2.056 -1.721 1.00 90.69 98 LEU A O 1
ATOM 718 N N . SER A 1 99 ? 0.637 -0.187 -1.689 1.00 91.06 99 SER A N 1
ATOM 719 C CA . SER A 1 99 ? -0.625 -0.269 -2.420 1.00 91.06 99 SER A CA 1
ATOM 720 C C . SER A 1 99 ? -1.451 -1.445 -1.914 1.00 91.06 99 SER A C 1
ATOM 722 O O . SER A 1 99 ? -0.998 -2.592 -1.938 1.00 91.06 99 SER A O 1
ATOM 724 N N . TRP A 1 100 ? -2.665 -1.159 -1.443 1.00 89.12 100 TRP A N 1
ATOM 725 C CA . TRP A 1 100 ? -3.662 -2.187 -1.152 1.00 89.12 100 TRP A CA 1
ATOM 726 C C . TRP A 1 100 ? -4.367 -2.575 -2.446 1.00 89.12 100 TRP A C 1
ATOM 728 O O . TRP A 1 100 ? -4.723 -1.707 -3.244 1.00 89.12 100 TRP A O 1
ATOM 738 N N . ARG A 1 101 ? -4.594 -3.873 -2.639 1.00 86.94 101 ARG A N 1
ATOM 739 C CA . ARG A 1 101 ? -5.478 -4.349 -3.697 1.00 86.94 101 ARG A CA 1
ATOM 740 C C . ARG A 1 101 ? -6.910 -3.976 -3.333 1.00 86.94 101 ARG A C 1
ATOM 742 O O . ARG A 1 101 ? -7.303 -4.054 -2.169 1.00 86.94 101 ARG A O 1
ATOM 749 N N . SER A 1 102 ? -7.688 -3.576 -4.327 1.00 79.75 102 SER A N 1
ATOM 750 C CA . SER A 1 102 ? -9.043 -3.052 -4.145 1.00 79.75 102 SER A CA 1
ATOM 751 C C . SER A 1 102 ? -10.060 -4.068 -3.621 1.00 79.75 102 SER A C 1
ATOM 753 O O . SER A 1 102 ? -11.132 -3.656 -3.202 1.00 79.75 102 SER A O 1
ATOM 755 N N . ASP A 1 103 ? -9.738 -5.363 -3.615 1.00 76.50 103 ASP A N 1
ATOM 756 C CA . ASP A 1 103 ? -10.545 -6.426 -3.000 1.00 76.50 103 ASP A CA 1
ATOM 757 C C . ASP A 1 103 ? -10.096 -6.779 -1.566 1.00 76.50 103 ASP A C 1
ATOM 759 O O . ASP A 1 103 ? -10.665 -7.674 -0.942 1.00 76.50 103 ASP A O 1
ATOM 763 N N . GLY A 1 104 ? -9.035 -6.146 -1.055 1.00 79.12 104 GLY A N 1
ATOM 764 C CA . GLY A 1 104 ? -8.477 -6.458 0.259 1.00 79.12 104 GLY A CA 1
ATOM 765 C C . GLY A 1 104 ? -7.714 -7.766 0.355 1.00 79.12 104 GLY A C 1
ATOM 766 O O . GLY A 1 104 ? -7.382 -8.203 1.451 1.00 79.12 104 GLY A O 1
ATOM 767 N N . GLY A 1 105 ? -7.449 -8.436 -0.760 1.00 80.12 105 GLY A N 1
ATOM 768 C CA . GLY A 1 105 ? -6.760 -9.718 -0.741 1.00 80.12 105 GLY A CA 1
ATOM 769 C C . GLY A 1 105 ? -5.245 -9.588 -0.620 1.00 80.12 105 GLY A C 1
ATOM 770 O O . GLY A 1 105 ? -4.593 -10.547 -0.212 1.00 80.12 105 GLY A O 1
ATOM 771 N N . GLY A 1 106 ? -4.668 -8.428 -0.946 1.00 84.50 106 GLY A N 1
ATOM 772 C CA . GLY A 1 106 ? -3.221 -8.254 -0.912 1.00 84.50 106 GLY A CA 1
ATOM 773 C C . GLY A 1 106 ? -2.738 -6.830 -0.664 1.00 84.50 106 GLY A C 1
ATOM 774 O O . GLY A 1 106 ? -3.375 -5.859 -1.064 1.00 84.50 106 GLY A O 1
ATOM 775 N N . LEU A 1 107 ? -1.564 -6.728 -0.044 1.00 88.69 107 LEU A N 1
ATOM 776 C CA . LEU A 1 107 ? -0.836 -5.481 0.189 1.00 88.69 107 LEU A CA 1
ATOM 777 C C . LEU A 1 107 ? 0.537 -5.579 -0.474 1.00 88.69 107 LEU A C 1
ATOM 779 O O . LEU A 1 107 ? 1.361 -6.398 -0.064 1.00 88.69 107 LEU A O 1
ATOM 783 N N . ALA A 1 108 ? 0.778 -4.754 -1.492 1.00 89.06 108 ALA A N 1
ATOM 784 C CA . ALA A 1 108 ? 2.085 -4.622 -2.124 1.00 89.06 108 ALA A CA 1
ATOM 785 C C . ALA A 1 108 ? 2.919 -3.562 -1.401 1.00 89.06 108 ALA A C 1
ATOM 787 O O . ALA A 1 108 ? 2.426 -2.484 -1.058 1.00 89.06 108 ALA A O 1
ATOM 788 N N . VAL A 1 109 ? 4.193 -3.880 -1.211 1.00 87.94 109 VAL A N 1
ATOM 789 C CA . VAL A 1 109 ? 5.178 -3.065 -0.504 1.00 87.94 109 VAL A CA 1
ATOM 790 C C . VAL A 1 109 ? 6.391 -2.878 -1.404 1.00 87.94 109 VAL A C 1
ATOM 792 O O . VAL A 1 109 ? 6.942 -3.865 -1.896 1.00 87.94 109 VAL A O 1
ATOM 795 N N . SER A 1 110 ? 6.804 -1.628 -1.629 1.00 86.38 110 SER A N 1
ATOM 796 C CA . SER A 1 110 ? 8.018 -1.304 -2.385 1.00 86.38 110 SER A CA 1
ATOM 797 C C . SER A 1 110 ? 9.275 -1.352 -1.506 1.00 86.38 110 SER A C 1
ATOM 799 O O . SER A 1 110 ? 9.210 -1.297 -0.277 1.00 86.38 110 SER A O 1
ATOM 801 N N . GLY A 1 111 ? 10.446 -1.487 -2.126 1.00 81.25 111 GLY A N 1
ATOM 802 C CA . GLY A 1 111 ? 11.734 -1.538 -1.444 1.00 81.25 111 GLY A CA 1
ATOM 803 C C . GLY A 1 111 ? 12.754 -2.473 -2.085 1.00 81.25 111 GLY A C 1
ATOM 804 O O . GLY A 1 111 ? 12.488 -3.159 -3.072 1.00 81.25 111 GLY A O 1
ATOM 805 N N . LYS A 1 112 ? 13.928 -2.578 -1.448 1.00 75.50 112 LYS A N 1
ATOM 806 C CA . LYS A 1 112 ? 14.946 -3.596 -1.787 1.00 75.50 112 LYS A CA 1
ATOM 807 C C . LYS A 1 112 ? 14.431 -5.027 -1.614 1.00 75.50 112 LYS A C 1
ATOM 809 O O . LYS A 1 112 ? 14.900 -5.937 -2.283 1.00 75.50 112 LYS A O 1
ATOM 814 N N . ARG A 1 113 ? 13.478 -5.214 -0.700 1.00 74.25 113 ARG A N 1
ATOM 815 C CA . ARG A 1 113 ? 12.807 -6.485 -0.402 1.00 74.25 113 ARG A CA 1
ATOM 816 C C . ARG A 1 113 ? 11.314 -6.386 -0.688 1.00 74.25 113 ARG A C 1
ATOM 818 O O . ARG A 1 113 ? 10.505 -6.867 0.100 1.00 74.25 113 ARG A O 1
ATOM 825 N N . ALA A 1 114 ? 10.977 -5.723 -1.795 1.00 78.00 114 ALA A N 1
ATOM 826 C CA . ALA A 1 114 ? 9.601 -5.487 -2.190 1.00 78.00 114 ALA A CA 1
ATOM 827 C C . ALA A 1 114 ? 8.801 -6.795 -2.152 1.00 78.00 114 ALA A C 1
ATOM 829 O O . ALA A 1 114 ? 9.271 -7.854 -2.581 1.00 78.00 114 ALA A O 1
ATOM 830 N N . ALA A 1 115 ? 7.603 -6.731 -1.592 1.00 80.62 115 ALA A N 1
ATOM 831 C CA . ALA A 1 115 ? 6.856 -7.916 -1.221 1.00 80.62 115 ALA A CA 1
ATOM 832 C C . ALA A 1 115 ? 5.352 -7.721 -1.377 1.00 80.62 115 ALA A C 1
ATOM 834 O O . ALA A 1 115 ? 4.858 -6.597 -1.421 1.00 80.62 115 ALA A O 1
ATOM 835 N N . ILE A 1 116 ? 4.621 -8.831 -1.443 1.00 83.31 116 ILE A N 1
ATOM 836 C CA . ILE A 1 116 ? 3.159 -8.841 -1.395 1.00 83.31 116 ILE A CA 1
ATOM 837 C C . ILE A 1 116 ? 2.723 -9.695 -0.211 1.00 83.31 116 ILE A C 1
ATOM 839 O O . ILE A 1 116 ? 3.034 -10.887 -0.159 1.00 83.31 116 ILE A O 1
ATOM 843 N N . PHE A 1 117 ? 1.985 -9.094 0.717 1.00 82.75 117 PHE A N 1
ATOM 844 C CA . PHE A 1 117 ? 1.312 -9.787 1.814 1.00 82.75 117 PHE A CA 1
ATOM 845 C C . PHE A 1 117 ? -0.096 -10.191 1.395 1.00 82.75 117 PHE A C 1
ATOM 847 O O . PHE A 1 117 ? -0.735 -9.476 0.628 1.00 82.75 117 PHE A O 1
ATOM 854 N N . ASP A 1 118 ? -0.569 -11.329 1.898 1.00 80.69 118 ASP A N 1
ATOM 855 C CA . ASP A 1 118 ? -1.911 -11.849 1.626 1.00 80.69 118 ASP A CA 1
ATOM 856 C C . ASP A 1 118 ? -2.795 -11.768 2.865 1.00 80.69 118 ASP A C 1
ATOM 858 O O . ASP A 1 118 ? -2.358 -12.075 3.976 1.00 80.69 118 ASP A O 1
ATOM 862 N N . PHE A 1 119 ? -4.045 -11.390 2.625 1.00 80.69 119 PHE A N 1
ATOM 863 C CA . PHE A 1 119 ? -5.095 -11.175 3.617 1.00 80.69 119 PHE A CA 1
ATOM 864 C C . PHE A 1 119 ? -6.328 -12.065 3.365 1.00 80.69 119 PHE A C 1
ATOM 866 O O . PHE A 1 119 ? -7.310 -12.009 4.102 1.00 80.69 119 PHE A O 1
ATOM 873 N N . THR A 1 120 ? -6.295 -12.935 2.351 1.00 75.62 120 THR A N 1
ATOM 874 C CA . THR A 1 120 ? -7.421 -13.812 1.967 1.00 75.62 120 THR A CA 1
ATOM 875 C C . THR A 1 120 ? -7.608 -15.037 2.865 1.00 75.62 120 THR A C 1
ATOM 877 O O . THR A 1 120 ? -8.545 -15.801 2.651 1.00 75.62 120 THR A O 1
ATOM 880 N N . ALA A 1 121 ? -6.712 -15.274 3.831 1.00 69.75 121 ALA A N 1
ATOM 881 C CA . ALA A 1 121 ? -6.655 -16.518 4.606 1.00 69.75 121 ALA A CA 1
ATOM 882 C C . ALA A 1 121 ? -6.609 -17.795 3.747 1.00 69.75 121 ALA A C 1
ATOM 884 O O . ALA A 1 121 ? -7.142 -18.830 4.151 1.00 69.75 121 ALA A O 1
ATOM 885 N N . SER A 1 122 ? -5.970 -17.729 2.569 1.00 68.12 122 SER A N 1
ATOM 886 C CA . SER A 1 122 ? -5.958 -18.842 1.610 1.00 68.12 122 SER A CA 1
ATOM 887 C C . SER A 1 122 ? -5.623 -20.187 2.267 1.00 68.12 122 SER A C 1
ATOM 889 O O . SER A 1 122 ? -4.689 -20.295 3.071 1.00 68.12 122 SER A O 1
ATOM 891 N N . ASN A 1 123 ? -6.362 -21.216 1.854 1.00 60.25 123 ASN A N 1
ATOM 892 C CA . ASN A 1 123 ? -6.109 -22.619 2.153 1.00 60.25 123 ASN A CA 1
ATOM 893 C C . ASN A 1 123 ? -5.651 -23.313 0.851 1.00 60.25 123 ASN A C 1
ATOM 895 O O . ASN A 1 123 ? -6.423 -23.319 -0.107 1.00 60.25 123 ASN A O 1
ATOM 899 N N . PRO A 1 124 ? -4.429 -23.875 0.765 1.00 65.00 124 PRO A N 1
ATOM 900 C CA . PRO A 1 124 ? -3.483 -24.136 1.849 1.00 65.00 124 PRO A CA 1
ATOM 901 C C . PRO A 1 124 ? -2.809 -22.880 2.434 1.00 65.00 124 PRO A C 1
ATOM 903 O O . PRO A 1 124 ? -2.567 -21.907 1.710 1.00 65.00 124 PRO A O 1
ATOM 906 N N . PRO A 1 125 ? -2.452 -22.914 3.737 1.00 66.81 125 PRO A N 1
ATOM 907 C CA . PRO A 1 125 ? -1.697 -21.845 4.387 1.00 66.81 125 PRO A CA 1
ATOM 908 C C . PRO A 1 125 ? -0.352 -21.613 3.689 1.00 66.81 125 PRO A C 1
ATOM 910 O O . PRO A 1 125 ? 0.160 -22.491 2.989 1.00 66.81 125 PRO A O 1
ATOM 913 N N . HIS A 1 126 ? 0.237 -20.427 3.876 1.00 68.00 126 HIS A N 1
ATOM 914 C CA . HIS A 1 126 ? 1.521 -20.093 3.262 1.00 68.00 126 HIS A CA 1
ATOM 915 C C . HIS A 1 126 ? 2.593 -21.159 3.563 1.00 68.00 126 HIS A C 1
ATOM 917 O O . HIS A 1 126 ? 2.705 -21.604 4.703 1.00 68.00 126 HIS A O 1
ATOM 923 N N . PRO A 1 127 ? 3.394 -21.594 2.572 1.00 65.88 127 PRO A N 1
ATOM 924 C CA . PRO A 1 127 ? 4.262 -22.766 2.703 1.00 65.88 127 PRO A CA 1
ATOM 925 C C . PRO A 1 127 ? 5.382 -22.576 3.732 1.00 65.88 127 PRO A C 1
ATOM 927 O O . PRO A 1 127 ? 5.872 -23.563 4.278 1.00 65.88 127 PRO A O 1
ATOM 930 N N . TYR A 1 128 ? 5.759 -21.325 4.016 1.00 68.88 128 TYR A N 1
ATOM 931 C CA . TYR A 1 128 ? 6.721 -20.967 5.064 1.00 68.88 128 TYR A CA 1
ATOM 932 C C . TYR A 1 128 ? 6.064 -20.500 6.368 1.00 68.88 128 TYR A C 1
ATOM 934 O O . TYR A 1 128 ? 6.765 -20.111 7.301 1.00 68.88 128 TYR A O 1
ATOM 942 N N . ARG A 1 129 ? 4.728 -20.523 6.455 1.00 73.00 129 ARG A N 1
ATOM 943 C CA . ARG A 1 129 ? 4.040 -20.329 7.730 1.00 73.00 129 ARG A CA 1
ATOM 944 C C . ARG A 1 129 ? 4.452 -21.480 8.663 1.00 73.00 129 ARG A C 1
ATOM 946 O O . ARG A 1 129 ? 4.378 -22.641 8.246 1.00 73.00 129 ARG A O 1
ATOM 953 N N . PRO A 1 130 ? 4.890 -21.210 9.906 1.00 72.00 130 PRO A N 1
ATOM 954 C CA . PRO A 1 130 ? 5.193 -22.278 10.849 1.00 72.00 130 PRO A CA 1
ATOM 955 C C . PRO A 1 130 ? 3.968 -23.181 11.048 1.00 72.00 130 PRO A C 1
ATOM 957 O O . PRO A 1 130 ? 2.854 -22.697 11.201 1.00 72.00 130 PRO A O 1
ATOM 960 N N . LYS A 1 131 ? 4.156 -24.506 11.073 1.00 69.12 131 LYS A N 1
ATOM 961 C CA . LYS A 1 131 ? 3.036 -25.471 11.147 1.00 69.12 131 LYS A CA 1
ATOM 962 C C . LYS A 1 131 ? 2.128 -25.296 12.373 1.00 69.12 131 LYS A C 1
ATOM 964 O O . LYS A 1 131 ? 0.980 -25.716 12.328 1.00 69.12 131 LYS A O 1
ATOM 969 N N . ASN A 1 132 ? 2.647 -24.686 13.437 1.00 70.81 132 ASN A N 1
ATOM 970 C CA . ASN A 1 132 ? 1.953 -24.520 14.713 1.00 70.81 132 ASN A CA 1
ATOM 971 C C . ASN A 1 132 ? 1.419 -23.096 14.923 1.00 70.81 132 ASN A C 1
ATOM 973 O O . ASN A 1 132 ? 1.016 -22.767 16.036 1.00 70.81 132 ASN A O 1
ATOM 977 N N . THR A 1 133 ? 1.445 -22.227 13.907 1.00 69.25 133 THR A N 1
ATOM 978 C CA . THR A 1 133 ? 0.799 -20.917 14.026 1.00 69.25 133 THR A CA 1
ATOM 979 C C . THR A 1 133 ? -0.665 -21.007 13.634 1.00 69.25 133 THR A C 1
ATOM 981 O O . THR A 1 133 ? -1.054 -21.711 12.699 1.00 69.25 133 THR A O 1
ATOM 984 N N . THR A 1 134 ? -1.488 -20.262 14.365 1.00 68.81 134 THR A N 1
ATOM 985 C CA . THR A 1 134 ? -2.903 -20.088 14.057 1.00 68.81 134 THR A CA 1
ATOM 986 C C . THR A 1 134 ? -3.049 -19.630 12.608 1.00 68.81 134 THR A C 1
ATOM 988 O O . THR A 1 134 ? -2.314 -18.729 12.185 1.00 68.81 134 THR A O 1
ATOM 991 N N . PRO A 1 135 ? -3.964 -20.222 11.824 1.00 65.81 135 PRO A N 1
ATOM 992 C CA . PRO A 1 135 ? -4.204 -19.740 10.483 1.00 65.81 135 PRO A CA 1
ATOM 993 C C . PRO A 1 135 ? -4.546 -18.250 10.490 1.00 65.81 135 PRO A C 1
ATOM 995 O O . PRO A 1 135 ? -5.331 -17.812 11.333 1.00 65.81 135 PRO A O 1
ATOM 998 N N . ALA A 1 136 ? -3.966 -17.484 9.557 1.00 68.12 136 ALA A N 1
ATOM 999 C CA . ALA A 1 136 ? -4.403 -16.111 9.326 1.00 68.12 136 ALA A CA 1
ATOM 1000 C C . ALA A 1 136 ? -5.915 -16.131 9.091 1.00 68.12 136 ALA A C 1
ATOM 1002 O O . ALA A 1 136 ? -6.409 -16.972 8.336 1.00 68.12 136 ALA A O 1
ATOM 1003 N N . ARG A 1 137 ? -6.643 -15.259 9.785 1.00 72.94 137 ARG A N 1
ATOM 1004 C CA . ARG A 1 137 ? -8.077 -15.084 9.552 1.00 72.94 137 ARG A CA 1
ATOM 1005 C C . ARG A 1 137 ? -8.270 -14.247 8.298 1.00 72.94 137 ARG A C 1
ATOM 1007 O O . ARG A 1 137 ? -7.377 -13.493 7.920 1.00 72.94 137 ARG A O 1
ATOM 1014 N N . VAL A 1 138 ? -9.421 -14.387 7.644 1.00 69.81 138 VAL A N 1
ATOM 1015 C CA . VAL A 1 138 ? -9.761 -13.516 6.511 1.00 69.81 138 VAL A CA 1
ATOM 1016 C C . VAL A 1 138 ? -9.683 -12.070 7.001 1.00 69.81 138 VAL A C 1
ATOM 1018 O O . VAL A 1 138 ? -10.185 -11.760 8.082 1.00 69.81 138 VAL A O 1
ATOM 1021 N N . GLY A 1 139 ? -8.997 -11.218 6.245 1.00 67.00 139 GLY A N 1
ATOM 1022 C CA . GLY A 1 139 ? -8.743 -9.831 6.619 1.00 67.00 139 GLY A CA 1
ATOM 1023 C C . GLY A 1 139 ? -7.580 -9.631 7.593 1.00 67.00 139 GLY A C 1
ATOM 1024 O O . GLY A 1 139 ? -7.317 -8.493 7.950 1.00 67.00 139 GLY A O 1
ATOM 1025 N N . GLN A 1 140 ? -6.856 -10.674 8.011 1.00 76.19 140 GLN A N 1
ATOM 1026 C CA . GLN A 1 140 ? -5.611 -10.537 8.776 1.00 76.19 140 GLN A CA 1
ATOM 1027 C C . GLN A 1 140 ? -4.399 -10.872 7.899 1.00 76.19 140 GLN A C 1
ATOM 1029 O O . GLN A 1 140 ? -4.458 -11.825 7.116 1.00 76.19 140 GLN A O 1
ATOM 1034 N N . PRO A 1 141 ? -3.290 -10.126 8.041 1.00 72.94 141 PRO A N 1
ATOM 1035 C CA . PRO A 1 141 ? -2.083 -10.375 7.267 1.00 72.94 141 PRO A CA 1
ATOM 1036 C C . PRO A 1 141 ? -1.497 -11.741 7.628 1.00 72.94 141 PRO A C 1
ATOM 1038 O O . PRO A 1 141 ? -1.338 -12.070 8.808 1.00 72.94 141 PRO A O 1
ATOM 1041 N N . ASP A 1 142 ? -1.091 -12.521 6.626 1.00 73.94 142 ASP A N 1
ATOM 1042 C CA . ASP A 1 142 ? -0.078 -13.546 6.876 1.00 73.94 142 ASP A CA 1
ATOM 1043 C C . ASP A 1 142 ? 1.225 -12.864 7.319 1.00 73.94 142 ASP A C 1
ATOM 1045 O O . ASP A 1 142 ? 1.609 -11.817 6.795 1.00 73.94 142 ASP A O 1
ATOM 1049 N N . THR A 1 143 ? 1.928 -13.450 8.285 1.00 71.12 143 THR A N 1
ATOM 1050 C CA . THR A 1 143 ? 3.181 -12.875 8.803 1.00 71.12 143 THR A CA 1
ATOM 1051 C C . THR A 1 143 ? 4.351 -13.065 7.841 1.00 71.12 143 THR A C 1
ATOM 1053 O O . THR A 1 143 ? 5.413 -12.469 8.025 1.00 71.12 143 THR A O 1
ATOM 1056 N N . VAL A 1 144 ? 4.159 -13.887 6.807 1.00 76.00 144 VAL A N 1
ATOM 1057 C CA . VAL A 1 144 ? 5.129 -14.140 5.746 1.00 76.00 144 VAL A CA 1
ATOM 1058 C C . VAL A 1 144 ? 4.584 -13.595 4.424 1.00 76.00 144 VAL A C 1
ATOM 1060 O O . VAL A 1 144 ? 3.450 -13.927 4.065 1.00 76.00 144 VAL A O 1
ATOM 1063 N N . PRO A 1 145 ? 5.364 -12.805 3.663 1.00 75.38 145 PRO A N 1
ATOM 1064 C CA . PRO A 1 145 ? 4.924 -12.355 2.351 1.00 75.38 145 PRO A CA 1
ATOM 1065 C C . PRO A 1 145 ? 4.762 -13.535 1.393 1.00 75.38 145 PRO A C 1
ATOM 1067 O O . PRO A 1 145 ? 5.574 -14.462 1.378 1.00 75.38 145 PRO A O 1
ATOM 1070 N N . ARG A 1 146 ? 3.742 -13.461 0.539 1.00 71.94 146 ARG A N 1
ATOM 1071 C CA . ARG A 1 146 ? 3.475 -14.455 -0.509 1.00 71.94 146 ARG A CA 1
ATOM 1072 C C . ARG A 1 146 ? 4.397 -14.346 -1.698 1.00 71.94 146 ARG A C 1
ATOM 1074 O O . ARG A 1 146 ? 4.690 -15.352 -2.341 1.00 71.94 146 ARG A O 1
ATOM 1081 N N . ILE A 1 147 ? 4.804 -13.126 -2.023 1.00 70.88 147 ILE A N 1
ATOM 1082 C CA . ILE A 1 147 ? 5.683 -12.844 -3.151 1.00 70.88 147 ILE A CA 1
ATOM 1083 C C . ILE A 1 147 ? 6.787 -11.942 -2.643 1.00 70.88 147 ILE A C 1
ATOM 1085 O O . ILE A 1 147 ? 6.518 -10.953 -1.965 1.00 70.88 147 ILE A O 1
ATOM 1089 N N . CYS A 1 148 ? 8.017 -12.289 -2.998 1.00 69.62 148 CYS A N 1
ATOM 1090 C CA . CYS A 1 148 ? 9.171 -11.422 -2.855 1.00 69.62 148 CYS A CA 1
ATOM 1091 C C . CYS A 1 148 ? 9.628 -11.068 -4.258 1.00 69.62 148 CYS A C 1
ATOM 1093 O O . CYS A 1 148 ? 9.996 -11.936 -5.052 1.00 69.62 148 CYS A O 1
ATOM 1095 N N . MET A 1 149 ? 9.537 -9.788 -4.573 1.00 66.94 149 MET A N 1
ATOM 1096 C CA . MET A 1 149 ? 9.981 -9.247 -5.838 1.00 66.94 149 MET A CA 1
ATOM 1097 C C . MET A 1 149 ? 11.490 -9.065 -5.731 1.00 66.94 149 MET A C 1
ATOM 1099 O O . MET A 1 149 ? 11.982 -8.101 -5.148 1.00 66.94 149 MET A O 1
ATOM 1103 N N . ASN A 1 150 ? 12.232 -10.033 -6.266 1.00 54.19 150 ASN A N 1
ATOM 1104 C CA . ASN A 1 150 ? 13.664 -9.884 -6.471 1.00 54.19 150 ASN A CA 1
ATOM 1105 C C . ASN A 1 150 ? 13.886 -9.037 -7.729 1.00 54.19 150 ASN A C 1
ATOM 1107 O O . ASN A 1 150 ? 14.142 -9.562 -8.809 1.00 54.19 150 ASN A O 1
ATOM 1111 N N . ALA A 1 151 ? 13.715 -7.726 -7.602 1.00 54.31 151 ALA A N 1
ATOM 1112 C CA . ALA A 1 151 ? 14.346 -6.812 -8.536 1.00 54.31 151 ALA A CA 1
ATOM 1113 C C . ALA A 1 151 ? 15.792 -6.656 -8.058 1.00 54.31 151 ALA A C 1
ATOM 1115 O O . ALA A 1 151 ? 16.006 -6.261 -6.912 1.00 54.31 151 ALA A O 1
ATOM 1116 N N . SER A 1 152 ? 16.773 -6.929 -8.917 1.00 56.59 152 SER A N 1
ATOM 1117 C CA . SER A 1 152 ? 18.199 -6.666 -8.654 1.00 56.59 152 SER A CA 1
ATOM 1118 C C . SER A 1 152 ? 18.443 -5.261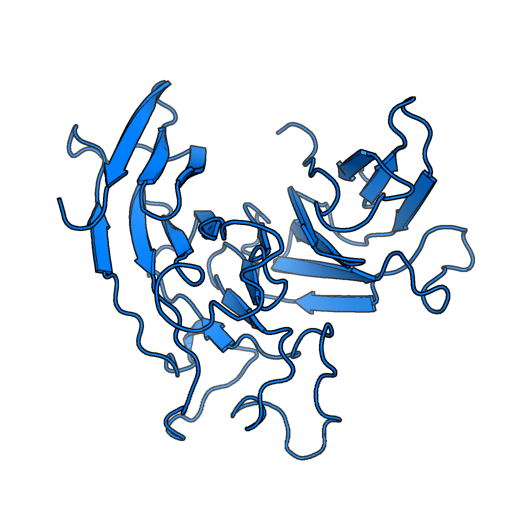 -8.085 1.00 56.59 152 SER A C 1
ATOM 1120 O O . SER A 1 152 ? 19.347 -5.074 -7.275 1.00 56.59 152 SER A O 1
ATOM 1122 N N . ASN A 1 153 ? 17.568 -4.311 -8.435 1.00 66.81 153 ASN A N 1
ATOM 1123 C CA . ASN A 1 153 ? 17.611 -2.919 -8.002 1.00 66.81 153 ASN A CA 1
ATOM 1124 C C . ASN A 1 153 ? 16.500 -2.507 -7.021 1.00 66.81 153 ASN A C 1
ATOM 1126 O O . ASN A 1 153 ? 16.444 -1.341 -6.642 1.00 66.81 153 ASN A O 1
ATOM 1130 N N . GLY A 1 154 ? 15.646 -3.430 -6.563 1.00 74.94 154 GLY A N 1
ATOM 1131 C CA . GLY A 1 154 ? 14.472 -3.134 -5.729 1.00 74.94 154 GLY A CA 1
ATOM 1132 C C . GLY A 1 154 ? 13.350 -2.401 -6.479 1.00 74.94 154 GLY A C 1
ATOM 1133 O O . GLY A 1 154 ? 13.580 -1.784 -7.514 1.00 74.94 154 GLY A O 1
ATOM 1134 N N . ALA A 1 155 ? 12.121 -2.458 -5.963 1.00 81.69 155 ALA A N 1
ATOM 1135 C CA . ALA A 1 155 ? 11.005 -1.679 -6.510 1.00 81.69 155 ALA A CA 1
ATOM 1136 C C . ALA A 1 155 ? 10.913 -0.325 -5.793 1.00 81.69 155 ALA A C 1
ATOM 1138 O O . ALA A 1 155 ? 10.859 -0.289 -4.567 1.00 81.69 155 ALA A O 1
ATOM 1139 N N . HIS A 1 156 ? 10.867 0.776 -6.536 1.00 83.50 156 HIS A N 1
ATOM 1140 C CA . HIS A 1 156 ? 10.653 2.118 -5.995 1.00 83.50 156 HIS A CA 1
ATOM 1141 C C . HIS A 1 156 ? 9.157 2.412 -5.811 1.00 83.50 156 HIS A C 1
ATOM 1143 O O . HIS A 1 156 ? 8.728 2.845 -4.738 1.00 83.50 156 HIS A O 1
ATOM 1149 N N . LEU A 1 157 ? 8.357 2.104 -6.835 1.00 88.12 157 LEU A N 1
ATOM 1150 C CA . LEU A 1 157 ? 6.912 2.336 -6.879 1.00 88.12 157 LEU A CA 1
ATOM 1151 C C . LEU A 1 157 ? 6.163 1.019 -7.072 1.00 88.12 157 LEU A C 1
ATOM 1153 O O . LEU A 1 157 ? 6.627 0.148 -7.811 1.00 88.12 157 LEU A O 1
ATOM 1157 N N . VAL A 1 158 ? 4.999 0.894 -6.435 1.00 89.88 158 VAL A N 1
ATOM 1158 C CA . VAL A 1 158 ? 4.079 -0.239 -6.596 1.00 89.88 158 VAL A CA 1
ATOM 1159 C C . VAL A 1 158 ? 2.646 0.279 -6.715 1.00 89.88 158 VAL A C 1
ATOM 1161 O O . VAL A 1 158 ? 2.260 1.198 -5.996 1.00 89.88 158 VAL A O 1
ATOM 1164 N N . ALA A 1 159 ? 1.847 -0.302 -7.606 1.00 90.31 159 ALA A N 1
ATOM 1165 C CA . ALA A 1 159 ? 0.430 0.035 -7.722 1.00 90.31 159 ALA A CA 1
ATOM 1166 C C . ALA A 1 159 ? -0.381 -1.161 -8.224 1.00 90.31 159 ALA A C 1
ATOM 1168 O O . ALA A 1 159 ? -0.098 -1.695 -9.301 1.00 90.31 159 ALA A O 1
ATOM 1169 N N . TRP A 1 160 ? -1.393 -1.576 -7.464 1.00 89.12 160 TRP A N 1
ATOM 1170 C CA . TRP A 1 160 ? -2.386 -2.536 -7.945 1.00 89.12 160 TRP A CA 1
ATOM 1171 C C . TRP A 1 160 ? -3.321 -1.892 -8.963 1.00 89.12 160 TRP A C 1
ATOM 1173 O O . TRP A 1 160 ? -3.707 -0.731 -8.808 1.00 89.12 160 TRP A O 1
ATOM 1183 N N . ALA A 1 161 ? -3.701 -2.668 -9.975 1.00 86.62 161 ALA A N 1
ATOM 1184 C CA . ALA A 1 161 ? -4.798 -2.316 -10.857 1.00 86.62 161 ALA A CA 1
ATOM 1185 C C . ALA A 1 161 ? -6.098 -2.192 -10.044 1.00 86.62 161 ALA A C 1
ATOM 1187 O O . ALA A 1 161 ? -6.299 -2.949 -9.087 1.00 86.62 161 ALA A O 1
ATOM 1188 N N . PRO A 1 162 ? -6.983 -1.246 -10.396 1.00 80.38 162 PRO A N 1
ATOM 1189 C CA . PRO A 1 162 ? -8.312 -1.187 -9.810 1.00 80.38 162 PRO A CA 1
ATOM 1190 C C . PRO A 1 162 ? -9.119 -2.436 -10.194 1.00 80.38 162 PRO A C 1
ATOM 1192 O O . PRO A 1 162 ? -8.814 -3.102 -11.179 1.00 80.38 162 PRO A O 1
ATOM 1195 N N . CYS A 1 163 ? -10.174 -2.727 -9.433 1.00 70.69 163 CYS A N 1
ATOM 1196 C CA . CYS A 1 163 ? -11.219 -3.671 -9.827 1.00 70.69 163 CYS A CA 1
ATOM 1197 C C . CYS A 1 163 ? -12.547 -2.920 -10.028 1.00 70.69 163 CYS A C 1
ATOM 1199 O O . CYS A 1 163 ? -12.877 -2.014 -9.254 1.00 70.69 163 CYS A O 1
ATOM 1201 N N . HIS A 1 164 ? -13.316 -3.263 -11.059 1.00 60.06 164 HIS A N 1
ATOM 1202 C CA . HIS A 1 164 ? -14.620 -2.649 -11.318 1.00 60.06 164 HIS A CA 1
ATOM 1203 C C . HIS A 1 164 ? -15.719 -3.103 -10.340 1.00 60.06 164 HIS A C 1
ATOM 1205 O O . HIS A 1 164 ? -16.110 -4.258 -10.363 1.00 60.06 164 HIS A O 1
ATOM 1211 N N . GLY A 1 165 ? -16.317 -2.164 -9.594 1.00 50.09 165 GLY A N 1
ATOM 1212 C CA . GLY A 1 165 ? -17.718 -2.202 -9.129 1.00 50.09 165 GLY A CA 1
ATOM 1213 C C . GLY A 1 165 ? -18.119 -3.185 -8.001 1.00 50.09 165 GLY A C 1
ATOM 1214 O O . GLY A 1 165 ? -17.502 -4.229 -7.822 1.00 50.09 165 GLY A O 1
ATOM 1215 N N . PRO A 1 166 ? -19.191 -2.872 -7.240 1.00 41.97 166 PRO A N 1
ATOM 1216 C CA . PRO A 1 166 ? -19.660 -3.662 -6.090 1.00 41.97 166 PRO A CA 1
ATOM 1217 C C . PRO A 1 166 ? -20.283 -5.027 -6.443 1.00 41.97 166 PRO A C 1
ATOM 1219 O O . PRO A 1 166 ? -20.508 -5.829 -5.543 1.00 41.97 166 PRO A O 1
ATOM 1222 N N . GLU A 1 167 ? -20.536 -5.319 -7.722 1.00 44.25 167 GLU A N 1
ATOM 1223 C CA . GLU A 1 167 ? -21.079 -6.614 -8.173 1.00 44.25 167 GLU A CA 1
ATOM 1224 C C . GLU A 1 167 ? -19.996 -7.657 -8.499 1.00 44.25 167 GLU A C 1
ATOM 1226 O O . GLU A 1 167 ? -20.309 -8.820 -8.731 1.00 44.25 167 GLU A O 1
ATOM 1231 N N . SER A 1 168 ? -18.713 -7.279 -8.495 1.00 45.16 168 SER A N 1
ATOM 1232 C CA . SER A 1 168 ? -17.622 -8.139 -8.973 1.00 45.16 168 SER A CA 1
ATOM 1233 C C . SER A 1 168 ? -16.767 -8.756 -7.864 1.00 45.16 168 SER A C 1
ATOM 1235 O O . SER A 1 168 ? -15.629 -9.156 -8.099 1.00 45.16 168 SER A O 1
ATOM 1237 N N . ILE A 1 169 ? -17.303 -8.908 -6.648 1.00 47.09 169 ILE A N 1
ATOM 1238 C CA . ILE A 1 169 ? -16.614 -9.635 -5.559 1.00 47.09 169 ILE A CA 1
ATOM 1239 C C . ILE A 1 169 ? -16.249 -11.079 -5.994 1.00 47.09 169 ILE A C 1
ATOM 1241 O O . ILE A 1 169 ? -15.350 -11.698 -5.425 1.00 47.09 169 ILE A O 1
ATOM 1245 N N . GLU A 1 170 ? -16.868 -11.580 -7.070 1.00 44.69 170 GLU A N 1
ATOM 1246 C CA . GLU A 1 170 ? -16.555 -12.850 -7.736 1.00 44.69 170 GLU A CA 1
ATOM 1247 C C . GLU A 1 170 ? -15.437 -12.791 -8.801 1.00 44.69 170 GLU A C 1
ATOM 1249 O O . GLU A 1 170 ? -15.066 -13.828 -9.346 1.00 44.69 170 GLU A O 1
ATOM 1254 N N . CYS A 1 171 ? -14.839 -11.630 -9.099 1.00 40.53 171 CYS A N 1
ATOM 1255 C CA . CYS A 1 171 ? -13.742 -11.502 -10.068 1.00 40.53 171 CYS A CA 1
ATOM 1256 C C . CYS A 1 171 ? -12.416 -12.028 -9.494 1.00 40.53 171 CYS A C 1
ATOM 1258 O O . CYS A 1 171 ? -11.471 -11.271 -9.247 1.00 40.53 171 CYS A O 1
ATOM 1260 N N . SER A 1 172 ? -12.332 -13.346 -9.299 1.00 44.84 172 SER A N 1
ATOM 1261 C CA . SER A 1 172 ? -11.087 -14.043 -8.976 1.00 44.84 172 SER A CA 1
ATOM 1262 C C . SER A 1 172 ? -10.205 -14.325 -10.193 1.00 44.84 172 SER A C 1
ATOM 1264 O O . SER A 1 172 ? -9.047 -14.688 -9.991 1.00 44.84 172 SER A O 1
ATOM 1266 N N . ASP A 1 173 ? -10.702 -14.133 -11.425 1.00 46.44 173 ASP A N 1
ATOM 1267 C CA . ASP A 1 173 ? -10.202 -14.946 -12.540 1.00 46.44 173 ASP A CA 1
ATOM 1268 C C . ASP A 1 173 ? -9.503 -14.272 -13.729 1.00 46.44 173 ASP A C 1
ATOM 1270 O O . ASP A 1 173 ? -9.032 -15.022 -14.579 1.00 46.44 173 ASP A O 1
ATOM 1274 N N . SER A 1 174 ? -9.275 -12.951 -13.838 1.00 49.50 174 SER A N 1
ATOM 1275 C CA . SER A 1 174 ? -8.368 -12.529 -14.940 1.00 49.50 174 SER A CA 1
ATOM 1276 C C . SER A 1 174 ? -7.622 -11.199 -14.865 1.00 49.5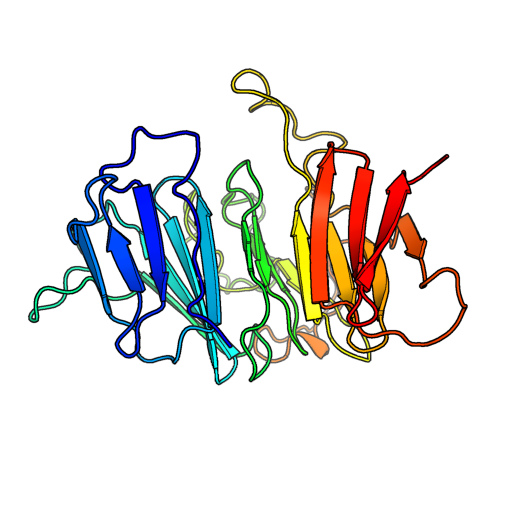0 174 SER A C 1
ATOM 1278 O O . SER A 1 174 ? -6.488 -11.166 -15.342 1.00 49.50 174 SER A O 1
ATOM 1280 N N . ILE A 1 175 ? -8.162 -10.105 -14.315 1.00 46.53 175 ILE A N 1
ATOM 1281 C CA . ILE A 1 175 ? -7.529 -8.775 -14.510 1.00 46.53 175 ILE A CA 1
ATOM 1282 C C . ILE A 1 175 ? -7.326 -7.977 -13.206 1.00 46.53 175 ILE A C 1
ATOM 1284 O O . ILE A 1 175 ? -6.309 -7.294 -13.070 1.00 46.53 175 ILE A O 1
ATOM 1288 N N . SER A 1 176 ? -8.183 -8.158 -12.197 1.00 55.72 176 SER A N 1
ATOM 1289 C CA . SER A 1 176 ? -8.137 -7.467 -10.888 1.00 55.72 176 SER A CA 1
ATOM 1290 C C . SER A 1 176 ? -6.896 -7.778 -10.029 1.00 55.72 176 SER A C 1
ATOM 1292 O O . SER A 1 176 ? -6.686 -7.187 -8.970 1.00 55.72 176 SER A O 1
ATOM 1294 N N . SER A 1 177 ? -6.050 -8.710 -10.472 1.00 71.12 177 SER A N 1
ATOM 1295 C CA . SER A 1 177 ? -4.818 -9.116 -9.800 1.00 71.12 177 SER A CA 1
ATOM 1296 C C . SER A 1 177 ? -3.557 -8.575 -10.471 1.00 71.12 177 SER A C 1
ATOM 1298 O O . SER A 1 177 ? -2.482 -9.113 -10.216 1.00 71.12 177 SER A O 1
ATOM 1300 N N . LYS A 1 178 ? -3.643 -7.571 -11.349 1.00 81.31 178 LYS A N 1
ATOM 1301 C CA . LYS A 1 178 ? -2.449 -6.964 -11.947 1.00 81.31 178 LYS A CA 1
ATOM 1302 C C . LYS A 1 178 ? -1.778 -5.993 -10.975 1.00 81.31 178 LYS A C 1
ATOM 1304 O O . LYS A 1 178 ? -2.435 -5.169 -10.346 1.00 81.31 178 LYS A O 1
ATOM 1309 N N . LEU A 1 179 ? -0.459 -6.076 -10.868 1.00 85.44 179 LEU A N 1
ATOM 1310 C CA . LEU A 1 179 ? 0.378 -5.160 -10.096 1.00 85.44 179 LEU A CA 1
ATOM 1311 C C . LEU A 1 179 ? 1.402 -4.562 -11.051 1.00 85.44 179 LEU A C 1
ATOM 1313 O O . LEU A 1 179 ? 2.079 -5.304 -11.748 1.00 85.44 179 LEU A O 1
ATOM 1317 N N . ALA A 1 180 ? 1.539 -3.244 -11.076 1.00 87.69 180 ALA A N 1
ATOM 1318 C CA . ALA A 1 180 ? 2.636 -2.576 -11.760 1.00 87.69 180 ALA A CA 1
ATOM 1319 C C . ALA A 1 180 ? 3.701 -2.177 -10.736 1.00 87.69 180 ALA A C 1
ATOM 1321 O O . ALA A 1 180 ? 3.382 -1.779 -9.611 1.00 87.69 180 ALA A O 1
ATOM 1322 N N . THR A 1 181 ? 4.966 -2.273 -11.129 1.00 86.62 181 THR A N 1
ATOM 1323 C CA . THR A 1 181 ? 6.090 -1.793 -10.324 1.00 86.62 181 THR A CA 1
ATOM 1324 C C . THR A 1 181 ? 7.056 -1.005 -11.177 1.00 86.62 181 THR A C 1
ATOM 1326 O O . THR A 1 181 ? 7.291 -1.386 -12.321 1.00 86.62 181 THR A O 1
ATOM 1329 N N . VAL A 1 182 ? 7.694 0.001 -10.592 1.00 85.31 182 VAL A N 1
ATOM 1330 C CA . VAL A 1 182 ? 8.838 0.674 -11.213 1.00 85.31 182 VAL A CA 1
ATOM 1331 C C . VAL A 1 182 ? 10.053 0.493 -10.324 1.00 85.31 182 VAL A C 1
ATOM 1333 O O . VAL A 1 182 ? 9.958 0.729 -9.118 1.00 85.31 182 VAL A O 1
ATOM 1336 N N . ASP A 1 183 ? 11.167 0.033 -10.886 1.00 82.19 183 ASP A N 1
ATOM 1337 C CA . ASP A 1 183 ? 12.417 -0.115 -10.141 1.00 82.19 183 ASP A CA 1
ATOM 1338 C C . ASP A 1 183 ? 13.220 1.194 -10.059 1.00 82.19 183 ASP A C 1
ATOM 1340 O O . ASP A 1 183 ? 12.824 2.235 -10.586 1.00 82.19 183 ASP A O 1
ATOM 1344 N N . ASN A 1 184 ? 14.344 1.151 -9.343 1.00 77.94 184 ASN A N 1
ATOM 1345 C CA . ASN A 1 184 ? 15.211 2.317 -9.159 1.00 77.94 184 ASN A CA 1
ATOM 1346 C C . ASN A 1 184 ? 15.914 2.792 -10.446 1.00 77.94 184 ASN A C 1
ATOM 1348 O O . ASN A 1 184 ? 16.436 3.905 -10.455 1.00 77.94 184 ASN A O 1
ATOM 1352 N N . GLU A 1 185 ? 15.918 1.991 -11.514 1.00 77.25 185 GLU A N 1
ATOM 1353 C CA . GLU A 1 185 ? 16.448 2.366 -12.833 1.00 77.25 185 GLU A CA 1
ATOM 1354 C C . GLU A 1 185 ? 15.351 2.897 -13.770 1.00 77.25 185 GLU A C 1
ATOM 1356 O O . GLU A 1 185 ? 15.641 3.332 -14.882 1.00 77.25 185 GLU A O 1
ATOM 1361 N N . GLY A 1 186 ? 14.093 2.915 -13.317 1.00 76.88 186 GLY A N 1
ATOM 1362 C CA . GLY A 1 186 ? 12.954 3.380 -14.105 1.00 76.88 186 GLY A CA 1
ATOM 1363 C C . GLY A 1 186 ? 12.325 2.297 -14.983 1.00 76.88 186 GLY A C 1
ATOM 1364 O O . GLY A 1 186 ? 11.432 2.614 -15.772 1.00 76.88 186 GLY A O 1
ATOM 1365 N N . VAL A 1 187 ? 12.737 1.031 -14.840 1.00 79.75 187 VAL A N 1
ATOM 1366 C CA . VAL A 1 187 ? 12.128 -0.083 -15.573 1.00 79.75 187 VAL A CA 1
ATOM 1367 C C . VAL A 1 187 ? 10.769 -0.388 -14.968 1.00 79.75 187 VAL A C 1
ATOM 1369 O O . VAL A 1 187 ? 10.640 -0.672 -13.770 1.00 79.75 187 VAL A O 1
ATOM 1372 N N . VAL A 1 188 ? 9.750 -0.361 -15.821 1.00 83.62 188 VAL A N 1
ATOM 1373 C CA . VAL A 1 188 ? 8.388 -0.718 -15.449 1.00 83.62 188 VAL A CA 1
ATOM 1374 C C . VAL A 1 188 ? 8.179 -2.200 -15.707 1.00 83.62 188 VAL A C 1
ATOM 1376 O O . VAL A 1 188 ? 8.453 -2.682 -16.803 1.00 83.62 188 VAL A O 1
ATOM 1379 N N . ARG A 1 189 ? 7.666 -2.914 -14.704 1.00 83.12 189 ARG A N 1
ATOM 1380 C CA . ARG A 1 189 ? 7.298 -4.330 -14.806 1.00 83.12 189 ARG A CA 1
ATOM 1381 C C . ARG A 1 189 ? 5.842 -4.520 -14.436 1.00 83.12 189 ARG A C 1
ATOM 1383 O O . ARG A 1 189 ? 5.390 -4.001 -13.409 1.00 83.12 189 ARG A O 1
ATOM 1390 N N . LEU A 1 190 ? 5.136 -5.299 -15.247 1.00 82.94 190 LEU A N 1
ATOM 1391 C CA . LEU A 1 190 ? 3.750 -5.666 -14.993 1.00 82.94 190 LEU A CA 1
ATOM 1392 C C . LEU A 1 190 ? 3.619 -7.122 -14.546 1.00 82.94 190 LEU A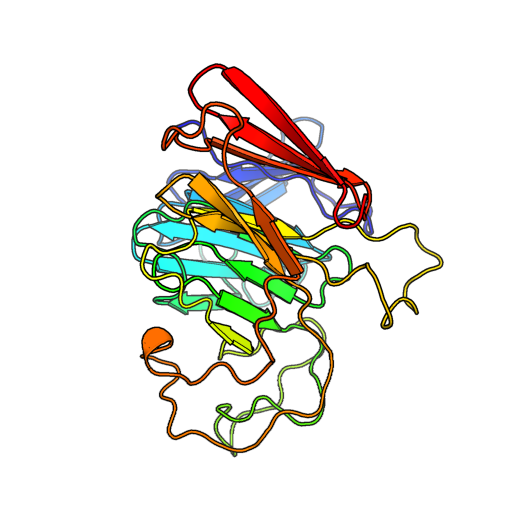 C 1
ATOM 1394 O O . LEU A 1 190 ? 4.023 -8.040 -15.254 1.00 82.94 190 LEU A O 1
ATOM 1398 N N . TRP A 1 191 ? 2.974 -7.336 -13.407 1.00 79.56 191 TRP A N 1
ATOM 1399 C CA . TRP A 1 191 ? 2.880 -8.615 -12.714 1.00 79.56 191 TRP A CA 1
ATOM 1400 C C . TRP A 1 191 ? 1.431 -9.092 -12.650 1.00 79.56 191 TRP A C 1
ATOM 1402 O O . TRP A 1 191 ? 0.527 -8.287 -12.435 1.00 79.56 191 TRP A O 1
ATOM 1412 N N . GLN A 1 192 ? 1.215 -10.406 -12.741 1.00 76.75 192 GLN A N 1
ATOM 1413 C CA . GLN A 1 192 ? -0.092 -11.035 -12.514 1.00 76.75 192 GLN A CA 1
ATOM 1414 C C . GLN A 1 192 ? 0.004 -12.158 -11.462 1.00 76.75 192 GLN A C 1
ATOM 1416 O O . GLN A 1 192 ? 0.091 -13.339 -11.796 1.00 76.75 192 GLN A O 1
ATOM 1421 N N . PRO A 1 193 ? 0.022 -11.813 -10.166 1.00 67.50 193 PRO A N 1
ATOM 1422 C CA . PRO A 1 193 ? -0.013 -12.783 -9.074 1.00 67.50 193 PRO A CA 1
ATOM 1423 C C . PRO A 1 193 ? -1.300 -13.630 -9.071 1.00 67.50 193 PRO A C 1
ATOM 1425 O O . PRO A 1 193 ? -2.395 -13.115 -8.859 1.00 67.50 193 PRO A O 1
ATOM 1428 N N . HIS A 1 194 ? -1.158 -14.939 -9.298 1.00 62.06 194 HIS A N 1
ATOM 1429 C CA . HIS A 1 194 ? -2.257 -15.911 -9.429 1.00 62.06 194 HIS A CA 1
ATOM 1430 C C . HIS A 1 194 ? -2.649 -16.580 -8.091 1.00 62.06 194 HIS A C 1
ATOM 1432 O O . HIS A 1 194 ? -1.835 -16.638 -7.164 1.00 62.06 194 HIS A O 1
ATOM 1438 N N . ARG A 1 195 ? -3.868 -17.146 -7.987 1.00 54.03 195 ARG A N 1
ATOM 1439 C CA . ARG A 1 195 ? -4.312 -17.957 -6.829 1.00 54.03 195 ARG A CA 1
ATOM 1440 C C . ARG A 1 195 ? -4.113 -19.463 -7.092 1.00 54.03 195 ARG A C 1
ATOM 1442 O O . ARG A 1 195 ? -4.874 -20.038 -7.845 1.00 54.03 195 ARG A O 1
ATOM 1449 N N . LEU A 1 196 ? -3.156 -20.078 -6.381 1.00 47.09 196 LEU A N 1
ATOM 1450 C CA . LEU A 1 196 ? -2.957 -21.532 -6.133 1.00 47.09 196 LEU A CA 1
ATOM 1451 C C . LEU A 1 196 ? -2.846 -22.520 -7.339 1.00 47.09 196 LEU A C 1
ATOM 1453 O O . LEU A 1 196 ? -3.363 -22.264 -8.415 1.00 47.09 196 LEU A O 1
ATOM 1457 N N . PRO A 1 197 ? -2.199 -23.703 -7.159 1.00 46.53 197 PRO A N 1
ATOM 1458 C CA . PRO A 1 197 ? -1.441 -24.144 -5.992 1.00 46.53 197 PRO A CA 1
ATOM 1459 C C . PRO A 1 197 ? 0.062 -23.844 -6.101 1.00 46.53 197 PRO A C 1
ATOM 1461 O O . PRO A 1 197 ? 0.691 -23.908 -7.154 1.00 46.53 197 PRO A O 1
ATOM 1464 N N . LEU A 1 198 ? 0.635 -23.550 -4.937 1.00 49.59 198 LEU A N 1
ATOM 1465 C CA . LEU A 1 198 ? 2.059 -23.339 -4.698 1.00 49.59 198 LEU A CA 1
ATOM 1466 C C . LEU A 1 198 ? 2.856 -24.625 -4.950 1.00 49.59 198 LEU A C 1
ATOM 1468 O O . LEU A 1 198 ? 2.509 -25.687 -4.425 1.00 49.59 198 LEU A O 1
ATOM 1472 N N . ARG A 1 199 ? 3.991 -24.538 -5.654 1.00 43.78 199 ARG A N 1
ATOM 1473 C CA . ARG A 1 199 ? 4.974 -25.630 -5.624 1.00 43.78 199 ARG A CA 1
ATOM 1474 C C . ARG A 1 199 ? 5.666 -25.640 -4.263 1.00 43.78 199 ARG A C 1
ATOM 1476 O O . ARG A 1 199 ? 6.417 -24.730 -3.933 1.00 43.78 199 ARG A O 1
ATOM 1483 N N . LYS A 1 200 ? 5.486 -26.718 -3.501 1.00 43.44 200 LYS A N 1
ATOM 1484 C CA . LYS A 1 200 ? 6.267 -27.009 -2.292 1.00 43.44 200 LYS A CA 1
ATOM 1485 C C . LYS A 1 200 ? 7.709 -27.323 -2.715 1.00 43.44 200 LYS A C 1
ATOM 1487 O O . LYS A 1 200 ? 8.007 -28.451 -3.092 1.00 43.44 200 LYS A O 1
ATOM 1492 N N . GLY A 1 201 ? 8.589 -26.324 -2.749 1.00 40.78 201 GLY A N 1
ATOM 1493 C CA . GLY A 1 201 ? 9.911 -26.536 -3.344 1.00 40.78 201 GLY A CA 1
ATOM 1494 C C . GLY A 1 201 ? 10.923 -25.428 -3.101 1.00 40.78 201 GLY A C 1
ATOM 1495 O O . GLY A 1 201 ? 11.433 -24.837 -4.048 1.00 40.78 201 GLY A O 1
ATOM 1496 N N . GLY A 1 202 ? 11.260 -25.155 -1.843 1.00 49.25 202 GLY A N 1
ATOM 1497 C CA . GLY A 1 202 ? 12.418 -24.323 -1.527 1.00 49.25 202 GLY A CA 1
ATOM 1498 C C . GLY A 1 202 ? 12.720 -24.276 -0.036 1.00 49.25 202 GLY A C 1
ATOM 1499 O O . GLY A 1 202 ? 11.805 -24.169 0.771 1.00 49.25 202 GLY A O 1
ATOM 1500 N N . ASN A 1 203 ? 14.003 -24.329 0.325 1.00 51.41 203 ASN A N 1
ATOM 1501 C CA . ASN A 1 203 ? 14.494 -23.980 1.659 1.00 51.41 203 ASN A CA 1
ATOM 1502 C C . ASN A 1 203 ? 14.578 -22.445 1.751 1.00 51.41 203 ASN A C 1
ATOM 1504 O O . ASN A 1 203 ? 15.653 -21.874 1.592 1.00 51.41 203 ASN A O 1
ATOM 1508 N N . GLY A 1 204 ? 13.436 -21.769 1.891 1.00 55.47 204 GLY A N 1
ATOM 1509 C CA . GLY A 1 204 ? 13.364 -20.312 2.034 1.00 55.47 204 GLY A CA 1
ATOM 1510 C C . GLY A 1 204 ? 13.260 -19.895 3.500 1.00 55.47 204 GLY A C 1
ATOM 1511 O O . GLY A 1 204 ? 12.520 -20.510 4.264 1.00 55.47 204 GLY A O 1
ATOM 1512 N N . ASN A 1 205 ? 13.988 -18.849 3.891 1.00 61.69 205 ASN A N 1
ATOM 1513 C CA . ASN A 1 205 ? 13.848 -18.204 5.195 1.00 61.69 205 ASN A CA 1
ATOM 1514 C C . ASN A 1 205 ? 13.018 -16.915 5.023 1.00 61.69 205 ASN A C 1
ATOM 1516 O O . ASN A 1 205 ? 13.491 -16.017 4.330 1.00 61.69 205 ASN A O 1
ATOM 1520 N N . PRO A 1 206 ? 11.837 -16.781 5.658 1.00 57.50 206 PRO A N 1
ATOM 1521 C CA . PRO A 1 206 ? 11.028 -15.556 5.638 1.00 57.50 206 PRO A CA 1
ATOM 1522 C C . PRO A 1 206 ? 11.780 -14.280 6.029 1.00 57.50 206 PRO A C 1
ATOM 1524 O O . PRO A 1 206 ? 11.512 -13.222 5.477 1.00 57.50 206 PRO A O 1
ATOM 1527 N N . ALA A 1 207 ? 12.761 -14.375 6.931 1.00 57.72 207 ALA A N 1
ATOM 1528 C CA . ALA A 1 207 ? 13.599 -13.241 7.335 1.00 57.72 207 ALA A CA 1
ATOM 1529 C C . ALA A 1 207 ? 14.653 -12.844 6.277 1.00 57.72 207 ALA A C 1
ATOM 1531 O O . ALA A 1 207 ? 15.344 -11.833 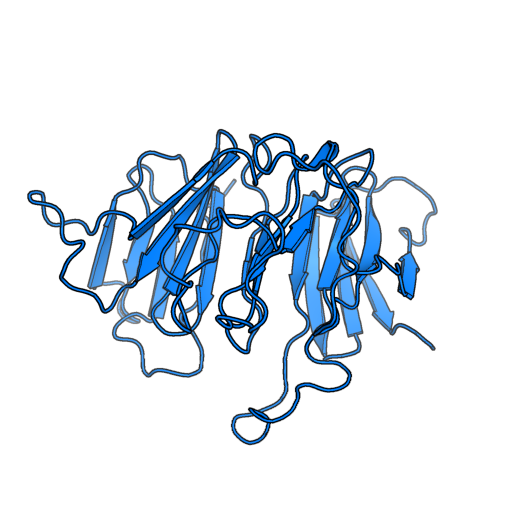6.419 1.00 57.72 207 ALA A O 1
ATOM 1532 N N . GLN A 1 208 ? 14.802 -13.657 5.230 1.00 61.50 208 GLN A N 1
ATOM 1533 C CA . GLN A 1 208 ? 15.690 -13.448 4.086 1.00 61.50 208 GLN A CA 1
ATOM 1534 C C . GLN A 1 208 ? 14.878 -13.601 2.787 1.00 61.50 208 GLN A C 1
ATOM 1536 O O . GLN A 1 208 ? 15.086 -14.563 2.040 1.00 61.50 208 GLN A O 1
ATOM 1541 N N . PRO A 1 209 ? 13.920 -12.692 2.518 1.00 54.16 209 PRO A N 1
ATOM 1542 C CA . PRO A 1 209 ? 13.021 -12.778 1.366 1.00 54.16 209 PRO A CA 1
ATOM 1543 C C . PRO A 1 209 ? 13.760 -12.863 0.021 1.00 54.16 209 PRO A C 1
ATOM 1545 O O . PRO A 1 209 ? 13.301 -13.550 -0.884 1.00 54.16 209 PRO A O 1
ATOM 1548 N N . GLU A 1 210 ? 14.949 -12.268 -0.091 1.00 53.78 210 GLU A N 1
ATOM 1549 C CA . GLU A 1 210 ? 15.837 -12.366 -1.259 1.00 53.78 210 GLU A CA 1
ATOM 1550 C C . GLU A 1 210 ? 16.364 -13.785 -1.526 1.00 53.78 210 GLU A C 1
ATOM 1552 O O . GLU A 1 210 ? 16.729 -14.121 -2.651 1.00 53.78 210 GLU A O 1
ATOM 1557 N N . ARG A 1 211 ? 16.409 -14.632 -0.491 1.00 57.72 211 ARG A N 1
ATOM 1558 C CA . ARG A 1 211 ? 16.804 -16.044 -0.588 1.00 57.72 211 ARG A CA 1
ATOM 1559 C C . ARG A 1 211 ? 15.608 -16.966 -0.772 1.00 57.72 211 ARG A C 1
ATOM 1561 O O . ARG A 1 211 ? 15.790 -18.157 -1.034 1.00 57.72 211 ARG A O 1
ATOM 1568 N N . MET A 1 212 ? 14.388 -16.454 -0.620 1.00 54.88 212 MET A N 1
ATOM 1569 C CA . MET A 1 212 ? 13.203 -17.237 -0.918 1.00 54.88 212 MET A CA 1
ATOM 1570 C C . MET A 1 212 ? 13.077 -17.383 -2.430 1.00 54.88 212 MET A C 1
ATOM 1572 O O . MET A 1 212 ? 13.024 -16.404 -3.170 1.00 54.88 212 MET A O 1
ATOM 1576 N N . LYS A 1 213 ? 12.992 -18.629 -2.903 1.00 52.25 213 LYS A N 1
ATOM 1577 C CA . LYS A 1 213 ? 12.568 -18.878 -4.282 1.00 52.25 213 LYS A CA 1
ATOM 1578 C C . LYS A 1 213 ? 11.130 -18.355 -4.434 1.00 52.25 213 LYS A C 1
ATOM 1580 O O . LYS A 1 213 ? 10.299 -18.742 -3.604 1.00 52.25 213 LYS A O 1
ATOM 1585 N N . PRO A 1 214 ? 10.828 -17.509 -5.439 1.00 49.16 214 PRO A N 1
ATOM 1586 C CA . PRO A 1 214 ? 9.467 -17.051 -5.702 1.00 49.16 214 PRO A CA 1
ATOM 1587 C C . PRO A 1 214 ? 8.554 -18.267 -5.862 1.00 49.16 214 PRO A C 1
ATOM 1589 O O . PRO A 1 214 ? 8.848 -19.155 -6.661 1.00 49.16 214 PRO A O 1
ATOM 1592 N N . GLN A 1 215 ? 7.497 -18.361 -5.054 1.00 53.03 215 GLN A N 1
ATOM 1593 C CA . GLN A 1 215 ? 6.631 -19.549 -5.043 1.00 53.03 215 GLN A CA 1
ATOM 1594 C C . GLN A 1 215 ? 5.360 -19.400 -5.891 1.00 53.03 215 GLN A C 1
ATOM 1596 O O . GLN A 1 215 ? 4.651 -20.383 -6.101 1.00 53.03 215 GLN A O 1
ATOM 1601 N N . PHE A 1 216 ? 5.138 -18.217 -6.463 1.00 51.22 216 PHE A N 1
ATOM 1602 C CA . PHE A 1 216 ? 4.252 -18.007 -7.601 1.00 51.22 216 PHE A CA 1
ATOM 1603 C C . PHE A 1 216 ? 5.070 -17.448 -8.750 1.00 51.22 216 PHE A C 1
ATOM 1605 O O . PHE A 1 216 ? 6.002 -16.673 -8.531 1.00 51.22 216 PHE A O 1
ATOM 1612 N N . TYR A 1 217 ? 4.746 -17.886 -9.960 1.00 46.75 217 TYR A N 1
ATOM 1613 C CA . TYR A 1 217 ? 5.452 -17.462 -11.149 1.00 46.75 217 TYR A CA 1
ATOM 1614 C C . TYR A 1 217 ? 5.350 -15.942 -11.307 1.00 46.75 217 TYR A C 1
ATOM 1616 O O . TYR A 1 217 ? 4.297 -15.386 -11.606 1.00 46.75 217 TYR A O 1
ATOM 1624 N N . THR A 1 218 ? 6.483 -15.287 -11.086 1.00 49.66 218 THR A N 1
ATOM 1625 C CA . THR A 1 218 ? 6.807 -13.987 -11.648 1.00 49.66 218 THR A CA 1
ATOM 1626 C C . THR A 1 218 ? 6.794 -14.140 -13.158 1.00 49.66 218 THR A C 1
ATOM 1628 O O . THR A 1 218 ? 7.736 -14.679 -13.734 1.00 49.66 218 THR A O 1
ATOM 1631 N N . PHE A 1 219 ? 5.734 -13.681 -13.798 1.00 51.19 219 PHE A N 1
ATOM 1632 C CA . PHE A 1 219 ? 5.810 -13.351 -15.206 1.00 51.19 219 PHE A CA 1
ATOM 1633 C C . PHE A 1 219 ? 5.694 -11.836 -15.280 1.00 51.19 219 PHE A C 1
ATOM 1635 O O . PHE A 1 219 ? 4.592 -11.324 -15.060 1.00 51.19 219 PHE A O 1
ATOM 1642 N N . PRO A 1 220 ? 6.799 -11.100 -15.520 1.00 56.91 220 PRO A N 1
ATOM 1643 C CA . PRO A 1 220 ? 6.643 -9.816 -16.170 1.00 56.91 220 PRO A CA 1
ATOM 1644 C C . PRO A 1 220 ? 5.863 -10.103 -17.452 1.00 56.91 220 PRO A C 1
ATOM 1646 O O . PRO A 1 220 ? 6.332 -10.792 -18.354 1.00 56.91 220 PRO A O 1
ATOM 1649 N N . THR A 1 221 ? 4.609 -9.681 -17.469 1.00 54.75 221 THR A N 1
ATOM 1650 C CA . THR A 1 221 ? 3.767 -9.775 -18.664 1.00 54.75 221 THR A CA 1
ATOM 1651 C C . THR A 1 221 ? 4.265 -8.800 -19.722 1.00 54.75 221 THR A C 1
ATOM 1653 O O . THR A 1 221 ? 4.107 -9.053 -20.912 1.00 54.75 221 THR A O 1
ATOM 1656 N N . GLN A 1 222 ? 4.920 -7.720 -19.284 1.00 61.91 222 GLN A N 1
ATOM 1657 C CA . GLN A 1 222 ? 5.593 -6.758 -20.134 1.00 61.91 222 GLN A CA 1
ATOM 1658 C C . GLN A 1 222 ? 6.621 -5.962 -19.325 1.00 61.91 222 GLN A C 1
ATOM 1660 O O . GLN A 1 222 ? 6.335 -5.549 -18.195 1.00 61.91 222 GLN A O 1
ATOM 1665 N N . ASP A 1 223 ? 7.774 -5.718 -19.947 1.00 74.94 223 ASP A N 1
ATOM 1666 C CA . ASP A 1 223 ? 8.750 -4.729 -19.500 1.00 74.94 223 ASP A CA 1
ATOM 1667 C C . ASP A 1 223 ? 8.629 -3.485 -20.388 1.00 74.94 223 ASP A C 1
ATOM 1669 O O . ASP A 1 223 ? 8.439 -3.581 -21.605 1.00 74.94 223 ASP A O 1
ATOM 1673 N N . GLY A 1 224 ? 8.719 -2.312 -19.772 1.00 68.38 224 GLY A N 1
ATOM 1674 C CA . GLY A 1 224 ? 8.686 -1.025 -20.457 1.00 68.38 224 GLY A CA 1
ATOM 1675 C C . GLY A 1 224 ? 9.766 -0.095 -19.921 1.00 68.38 224 GLY A C 1
ATOM 1676 O O . GLY A 1 224 ? 10.111 -0.140 -18.739 1.00 68.38 224 GLY A O 1
ATOM 1677 N N . MET A 1 225 ? 10.287 0.762 -20.796 1.00 72.25 225 MET A N 1
ATOM 1678 C CA . MET A 1 225 ? 11.205 1.842 -20.433 1.00 72.25 225 MET A CA 1
ATOM 1679 C C . MET A 1 225 ? 10.658 3.185 -20.909 1.00 72.25 225 MET A C 1
ATOM 1681 O O . MET A 1 225 ? 9.738 3.242 -21.729 1.00 72.25 225 MET A O 1
ATOM 1685 N N . HIS A 1 226 ? 11.238 4.265 -20.387 1.00 77.25 226 HIS A N 1
ATOM 1686 C CA . HIS A 1 226 ? 10.945 5.611 -20.856 1.00 77.25 226 HIS A CA 1
ATOM 1687 C C . HIS A 1 226 ? 11.198 5.720 -22.379 1.00 77.25 226 HIS A C 1
ATOM 1689 O O . HIS A 1 226 ? 12.216 5.207 -22.849 1.00 77.25 226 HIS A O 1
ATOM 1695 N N . PRO A 1 227 ? 10.331 6.393 -23.164 1.00 73.44 227 PRO A N 1
ATOM 1696 C CA . PRO A 1 227 ? 10.460 6.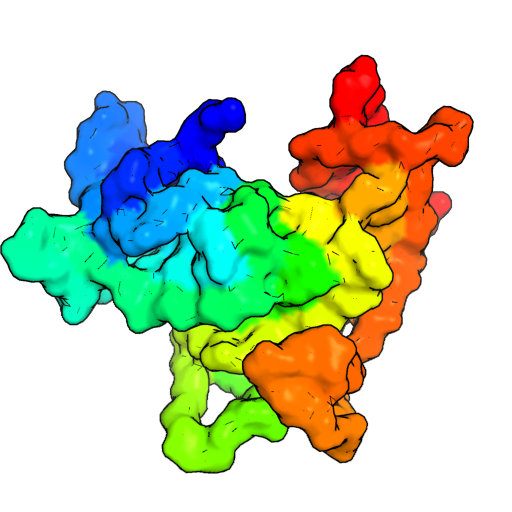492 -24.621 1.00 73.44 227 PRO A CA 1
ATOM 1697 C C . PRO A 1 227 ? 11.773 7.101 -25.121 1.00 73.44 227 PRO A C 1
ATOM 1699 O O . PRO A 1 227 ? 12.178 6.812 -26.242 1.00 73.44 227 PRO A O 1
ATOM 1702 N N . SER A 1 228 ? 12.450 7.923 -24.310 1.00 72.50 228 SER A N 1
ATOM 1703 C CA . SER A 1 228 ? 13.767 8.467 -24.677 1.00 72.50 228 SER A CA 1
ATOM 1704 C C . SER A 1 228 ? 14.889 7.423 -24.647 1.00 72.50 228 SER A C 1
ATOM 1706 O O . SER A 1 228 ? 15.972 7.690 -25.152 1.00 72.50 228 SER A O 1
ATOM 1708 N N . GLY A 1 229 ? 14.656 6.247 -24.052 1.00 66.44 229 GLY A N 1
ATOM 1709 C CA . GLY A 1 229 ? 15.677 5.221 -23.832 1.00 66.44 229 GLY A CA 1
ATOM 1710 C C . GLY A 1 229 ? 16.639 5.523 -22.678 1.00 66.44 229 GLY A C 1
ATOM 1711 O O . GLY A 1 229 ? 17.411 4.645 -22.298 1.00 66.44 229 GLY A O 1
ATOM 1712 N N . ASP A 1 230 ? 16.573 6.721 -22.090 1.00 66.62 230 ASP A N 1
ATOM 1713 C CA . ASP A 1 230 ? 17.387 7.095 -20.935 1.00 66.62 230 ASP A CA 1
ATOM 1714 C C . ASP A 1 230 ? 16.789 6.564 -19.629 1.00 66.62 230 ASP A C 1
ATOM 1716 O O . ASP A 1 230 ? 15.568 6.481 -19.461 1.00 66.62 230 ASP A O 1
ATOM 1720 N N . ALA A 1 231 ? 17.662 6.277 -18.660 1.00 63.78 231 ALA A N 1
ATOM 1721 C CA . ALA A 1 231 ? 17.270 5.982 -17.286 1.00 63.78 231 ALA A CA 1
ATOM 1722 C C . ALA A 1 231 ? 16.732 7.255 -16.610 1.00 63.78 231 ALA A C 1
ATOM 1724 O O . ALA A 1 231 ? 17.441 7.963 -15.890 1.00 63.78 231 ALA A O 1
ATOM 1725 N N . VAL A 1 232 ? 15.464 7.573 -16.869 1.00 76.19 232 VAL A N 1
ATOM 1726 C CA . VAL A 1 232 ? 14.764 8.677 -16.217 1.00 76.19 232 VAL A CA 1
ATOM 1727 C C . VAL A 1 232 ? 14.061 8.151 -14.974 1.00 76.19 232 VAL A C 1
ATOM 1729 O O . VAL A 1 232 ? 13.295 7.187 -15.019 1.00 76.19 232 VAL A O 1
ATOM 1732 N N . LYS A 1 233 ? 14.295 8.809 -13.837 1.00 81.94 233 LYS A N 1
ATOM 1733 C CA . LYS A 1 233 ? 13.679 8.415 -12.571 1.00 81.94 233 LYS A CA 1
ATOM 1734 C C . LYS A 1 233 ? 12.162 8.614 -12.626 1.00 81.94 233 LYS A C 1
ATOM 1736 O O . LYS A 1 233 ? 11.681 9.742 -12.745 1.00 81.94 233 LYS A O 1
ATOM 1741 N N . ALA A 1 234 ? 11.417 7.527 -12.466 1.00 84.62 234 ALA A N 1
ATOM 1742 C CA . ALA A 1 234 ? 9.981 7.587 -12.231 1.00 84.62 234 ALA A CA 1
ATOM 1743 C C . ALA A 1 234 ? 9.686 8.164 -10.839 1.00 84.62 234 ALA A C 1
ATOM 1745 O O . ALA A 1 234 ? 10.354 7.828 -9.857 1.00 84.62 234 ALA A O 1
ATOM 1746 N N . CYS A 1 235 ? 8.677 9.025 -10.749 1.00 85.94 235 CYS A N 1
ATOM 1747 C CA . CYS A 1 235 ? 8.263 9.669 -9.503 1.00 85.94 235 CYS A CA 1
ATOM 1748 C C . CYS A 1 235 ? 6.812 9.362 -9.113 1.00 85.94 235 CYS A C 1
ATOM 1750 O O . CYS A 1 235 ? 6.475 9.481 -7.936 1.00 85.94 235 CYS A O 1
ATOM 1752 N N . ALA A 1 236 ? 5.974 8.921 -10.056 1.00 88.19 236 ALA A N 1
ATOM 1753 C CA . ALA A 1 236 ? 4.629 8.440 -9.768 1.00 88.19 236 ALA A CA 1
ATOM 1754 C C . ALA A 1 236 ? 4.237 7.294 -10.704 1.00 88.19 236 ALA A C 1
ATOM 1756 O O . ALA A 1 236 ? 4.666 7.237 -11.853 1.00 88.19 236 ALA A O 1
ATOM 1757 N N . LEU A 1 237 ? 3.398 6.397 -10.198 1.00 89.44 237 LEU A N 1
ATOM 1758 C CA . LEU A 1 237 ? 2.797 5.289 -10.929 1.00 89.44 237 LEU A CA 1
ATOM 1759 C C . LEU A 1 237 ? 1.319 5.256 -10.548 1.00 89.44 237 LEU A C 1
ATOM 1761 O O . LEU A 1 237 ? 0.996 5.235 -9.359 1.00 89.44 237 LEU A O 1
ATOM 1765 N N . MET A 1 238 ? 0.434 5.236 -11.538 1.00 90.69 238 MET A N 1
ATOM 1766 C CA . MET A 1 238 ? -0.996 5.071 -11.301 1.00 90.69 238 MET A CA 1
ATOM 1767 C C . MET A 1 238 ? -1.636 4.213 -12.379 1.00 90.69 238 MET A C 1
ATOM 1769 O O . MET A 1 238 ? -1.237 4.244 -13.540 1.00 90.69 238 MET A O 1
ATOM 1773 N N . TRP A 1 239 ? -2.682 3.497 -12.000 1.00 89.06 239 TRP A N 1
ATOM 1774 C CA . TRP A 1 239 ? -3.577 2.865 -12.954 1.00 89.06 239 TRP A CA 1
ATOM 1775 C C . TRP A 1 239 ? -4.698 3.835 -13.313 1.00 89.06 239 TRP A C 1
ATOM 1777 O O . TRP A 1 239 ? -5.350 4.389 -12.429 1.00 89.06 239 TRP A O 1
ATOM 1787 N N . LEU A 1 240 ? -4.899 4.048 -14.611 1.00 87.75 240 LEU A N 1
ATOM 1788 C CA . LEU A 1 240 ? -5.992 4.861 -15.146 1.00 87.75 240 LEU A CA 1
ATOM 1789 C C . LEU A 1 240 ? -7.249 4.004 -15.349 1.00 87.75 240 LEU A C 1
ATOM 1791 O O . LEU A 1 240 ? -8.364 4.474 -15.137 1.00 87.75 240 LEU A O 1
ATOM 1795 N N . GLN A 1 241 ? -7.049 2.748 -15.753 1.00 82.56 241 GLN A N 1
ATOM 1796 C CA . GLN A 1 241 ? -8.063 1.711 -15.972 1.00 82.56 241 GLN A CA 1
ATOM 1797 C C . GLN A 1 241 ? -7.470 0.345 -15.587 1.00 82.56 241 GLN A C 1
ATOM 1799 O O . GLN A 1 241 ? -6.316 0.280 -15.183 1.00 82.56 241 GLN A O 1
ATOM 1804 N N . GLU A 1 242 ? -8.221 -0.750 -15.696 1.00 78.31 242 GLU A N 1
ATOM 1805 C CA . GLU A 1 242 ? -7.717 -2.097 -15.365 1.00 78.31 242 GLU A CA 1
ATOM 1806 C C . GLU A 1 242 ? -6.596 -2.595 -16.305 1.00 78.31 242 GLU A C 1
ATOM 1808 O O . GLU A 1 242 ? -5.798 -3.470 -15.958 1.00 78.31 242 GLU A O 1
ATOM 1813 N N . ASP A 1 243 ? -6.529 -2.039 -17.511 1.00 81.62 243 ASP A N 1
ATOM 1814 C CA . ASP A 1 243 ? -5.595 -2.385 -18.581 1.00 81.62 243 ASP A CA 1
ATOM 1815 C C . ASP A 1 243 ? -4.721 -1.200 -19.008 1.00 81.62 243 ASP A C 1
ATOM 1817 O O . ASP A 1 243 ? -3.958 -1.326 -19.957 1.00 81.62 243 ASP A O 1
ATOM 1821 N N . VAL A 1 244 ? -4.809 -0.052 -18.334 1.00 86.25 244 VAL A N 1
ATOM 1822 C CA . VAL A 1 244 ? -4.003 1.129 -18.661 1.00 86.25 244 VAL A CA 1
ATOM 1823 C C . VAL A 1 244 ? -3.379 1.691 -17.402 1.00 86.25 244 VAL A C 1
ATOM 1825 O O . VAL A 1 244 ? -4.080 2.073 -16.462 1.00 86.25 244 VAL A O 1
ATOM 1828 N N . PHE A 1 245 ? -2.058 1.815 -17.409 1.00 89.44 245 PHE A N 1
ATOM 1829 C CA . PHE A 1 245 ? -1.317 2.492 -16.353 1.00 89.44 245 PHE A CA 1
ATOM 1830 C C . PHE A 1 245 ? -0.444 3.597 -16.930 1.00 89.44 245 PHE A C 1
ATOM 1832 O O . PHE A 1 245 ? -0.042 3.554 -18.091 1.00 89.44 245 PHE A O 1
ATOM 1839 N N . ALA A 1 246 ? -0.150 4.588 -16.099 1.00 91.31 246 ALA A N 1
ATOM 1840 C CA . ALA A 1 246 ? 0.719 5.697 -16.426 1.00 91.31 246 ALA A CA 1
ATOM 1841 C C . ALA A 1 246 ? 1.849 5.825 -15.405 1.00 91.31 246 ALA A C 1
ATOM 1843 O O . ALA A 1 246 ? 1.651 5.628 -14.202 1.00 91.31 246 ALA A O 1
ATOM 1844 N N . VAL A 1 247 ? 3.027 6.189 -15.900 1.00 90.62 247 VAL A N 1
ATOM 1845 C CA . VAL A 1 247 ? 4.198 6.533 -15.093 1.00 90.62 247 VAL A CA 1
ATOM 1846 C C . VAL A 1 247 ? 4.557 7.974 -15.396 1.00 90.62 247 VAL A C 1
ATOM 1848 O O . VAL A 1 247 ? 4.698 8.356 -16.558 1.00 90.62 247 VAL A O 1
ATOM 1851 N N . ALA A 1 248 ? 4.682 8.763 -14.334 1.00 89.50 248 ALA A N 1
ATOM 1852 C CA . ALA A 1 248 ? 5.219 10.108 -14.408 1.00 89.50 248 ALA A CA 1
ATOM 1853 C C . ALA A 1 248 ? 6.697 10.089 -14.023 1.00 89.50 248 ALA A C 1
ATOM 1855 O O . ALA A 1 248 ? 7.112 9.372 -13.100 1.00 89.50 248 ALA A O 1
ATOM 1856 N N . TYR A 1 249 ? 7.473 10.912 -14.710 1.00 87.06 249 TYR A N 1
ATOM 1857 C CA . TYR A 1 249 ? 8.917 11.001 -14.567 1.00 87.06 249 TYR A CA 1
ATOM 1858 C C . TYR A 1 249 ? 9.333 12.352 -13.989 1.00 87.06 249 TYR A C 1
ATOM 1860 O O . TYR A 1 249 ? 8.617 13.347 -14.095 1.00 87.06 249 TYR A O 1
ATOM 1868 N N . VAL A 1 250 ? 10.517 12.409 -13.372 1.00 85.25 250 VAL A N 1
ATOM 1869 C CA . VAL A 1 250 ? 11.063 13.660 -12.806 1.00 85.25 250 VAL A CA 1
ATOM 1870 C C . VAL A 1 250 ? 11.289 14.761 -13.849 1.00 85.25 250 VAL A C 1
ATOM 1872 O O . VAL A 1 250 ? 11.411 15.923 -13.477 1.00 85.25 250 VAL A O 1
ATOM 1875 N N . THR A 1 251 ? 11.330 14.408 -15.135 1.00 84.69 251 THR A N 1
ATOM 1876 C CA . THR A 1 251 ? 11.393 15.343 -16.268 1.00 84.69 251 THR A CA 1
ATOM 1877 C C . THR A 1 251 ? 10.075 16.080 -16.512 1.00 84.69 251 THR A C 1
ATOM 1879 O O . THR A 1 251 ? 10.078 17.115 -17.170 1.00 84.69 251 THR A O 1
ATOM 1882 N N . GLY A 1 252 ? 8.963 15.582 -15.962 1.00 85.44 252 GLY A N 1
ATOM 1883 C CA . GLY A 1 252 ? 7.609 16.070 -16.228 1.00 85.44 252 GLY A CA 1
ATOM 1884 C C . GLY A 1 252 ? 6.853 15.249 -17.274 1.00 85.44 252 GLY A C 1
ATOM 1885 O O . GLY A 1 252 ? 5.653 15.455 -17.446 1.00 85.44 252 GLY A O 1
ATOM 1886 N N . ASP A 1 253 ? 7.518 14.295 -17.929 1.00 87.44 253 ASP A N 1
ATOM 1887 C CA . ASP A 1 253 ? 6.883 13.409 -18.902 1.00 87.44 253 ASP A CA 1
ATOM 1888 C C . ASP A 1 253 ? 5.924 12.429 -18.215 1.00 87.44 253 ASP A C 1
ATOM 1890 O O . ASP A 1 253 ? 6.197 11.911 -17.126 1.00 87.44 253 ASP A O 1
ATOM 1894 N N . ILE A 1 254 ? 4.801 12.148 -18.879 1.00 90.19 254 ILE A N 1
ATOM 1895 C CA . ILE A 1 254 ? 3.839 11.123 -18.473 1.00 90.19 254 ILE A CA 1
ATOM 1896 C C . ILE A 1 254 ? 3.664 10.169 -19.642 1.00 90.19 254 ILE A C 1
ATOM 1898 O O . ILE A 1 254 ? 3.254 10.568 -20.732 1.00 90.19 254 ILE A O 1
ATOM 1902 N N . VAL A 1 255 ? 3.949 8.898 -19.396 1.00 88.88 255 VAL A N 1
ATOM 1903 C CA . VAL A 1 255 ? 3.829 7.840 -20.396 1.00 88.88 255 VAL A CA 1
ATOM 1904 C C . VAL A 1 255 ? 2.752 6.883 -19.924 1.00 88.88 255 VAL A C 1
ATOM 1906 O O . VAL A 1 255 ? 2.766 6.458 -18.770 1.00 88.88 255 VAL A O 1
ATOM 1909 N N . ALA A 1 256 ? 1.801 6.575 -20.800 1.00 89.88 256 ALA A N 1
ATOM 1910 C CA . ALA A 1 256 ? 0.750 5.606 -20.538 1.00 89.88 256 ALA A CA 1
ATOM 1911 C C . ALA A 1 256 ? 0.973 4.359 -21.393 1.00 89.88 256 ALA A C 1
ATOM 1913 O O . ALA A 1 256 ? 1.243 4.462 -22.589 1.00 89.88 256 ALA A O 1
ATOM 1914 N N . TRP A 1 257 ? 0.825 3.188 -20.783 1.00 84.44 257 TRP A N 1
ATOM 1915 C CA . TRP A 1 257 ? 0.914 1.902 -21.462 1.00 84.44 257 TRP A CA 1
ATOM 1916 C C . TRP A 1 257 ? -0.408 1.166 -21.349 1.00 84.44 257 TRP A C 1
ATOM 1918 O O . TRP A 1 257 ? -1.030 1.134 -20.283 1.00 84.44 257 TRP A O 1
ATOM 1928 N N . ARG A 1 258 ? -0.784 0.520 -22.451 1.00 85.06 258 ARG A N 1
ATOM 1929 C CA . ARG A 1 258 ? -1.804 -0.520 -22.486 1.00 85.06 258 ARG A CA 1
ATOM 1930 C C . ARG A 1 258 ? -1.112 -1.853 -22.779 1.00 85.06 258 ARG A C 1
ATOM 1932 O O . ARG A 1 258 ? -0.593 -2.029 -23.879 1.00 85.06 258 ARG A O 1
ATOM 1939 N N . PRO A 1 259 ? -1.050 -2.788 -21.824 1.00 70.12 259 PRO A N 1
ATOM 1940 C CA . PRO A 1 259 ? -0.399 -4.065 -22.044 1.00 70.12 259 PRO A CA 1
ATOM 1941 C C . PRO A 1 259 ? -1.167 -4.914 -23.049 1.00 70.12 259 PRO A C 1
ATOM 1943 O O . PRO A 1 259 ? -2.352 -5.179 -22.851 1.00 70.12 259 PRO A O 1
ATOM 1946 N N . GLY A 1 260 ? -0.482 -5.364 -24.100 1.00 63.62 260 GLY A N 1
ATOM 1947 C CA . GLY A 1 260 ? -1.057 -6.225 -25.139 1.00 63.62 260 GLY A CA 1
ATOM 1948 C C . GLY A 1 260 ? -1.688 -5.508 -26.339 1.00 63.62 260 GLY A C 1
ATOM 1949 O O . GLY A 1 260 ? -2.387 -6.171 -27.102 1.00 63.62 260 GLY A O 1
ATOM 1950 N N . SER A 1 261 ? -1.462 -4.198 -26.514 1.00 51.66 261 SER A N 1
ATOM 1951 C CA . SER A 1 261 ? -1.748 -3.478 -27.771 1.00 51.66 261 SER A CA 1
ATOM 1952 C C . SER A 1 261 ? -0.583 -3.521 -28.750 1.00 51.66 261 SER A C 1
ATOM 1954 O O . SER A 1 261 ? 0.557 -3.349 -28.260 1.00 51.66 261 SER A O 1
#

pLDDT: mean 75.52, std 14.53, range [40.53, 95.38]

Secondary structure (DSSP, 8-state):
-PPPEEPPPTTS--S-SEEEEETTEEEEE-TTS-EEEEEE-SS-EEEEEEETTEEEEEEGGGEEEEEETT-GGGB-TTSSBPPSEEEESSS-TT---EEE-TTSSEEEE-BTT-EEEE-S--SSPPTTS-TTSPPPPTTS--SS-SEE---TT-EEEEEEPP---TT-TT--SSSTT-EEEEETT--EEEE----SPPP------TT-GGGSPPSS---EEEEE--TTSS-PPEEEEEESSSS-EEEEETTS-EEEE-TT-

Foldseek 3Di:
DAWAKDAEAPPDPDCFGMWTFDQQGIFGAHPVGHTPAAAGDPFRFAYWDYHDQWIWTFGAQAKIFIARNVDPPQQDPVRHGYGPDIQGPAAANRQQEWEAQSLNQWIWHWHQFTFIWGQQLDPVAQLPQPPPDDRRDRNGTDSFTLFTDNDVQIFNYKYFAHDDDPVVNVPLDDQSQWMWTAGQQRKIFIFRFHDDDWDNDDPDDSNPSNRDDNRTDGDRLDIDHDPVPHSFGWDDKDAPHSQKIWTATPVRDIDIDGRPD